Protein AF-A0A7C5K3I3-F1 (afdb_monomer)

Sequence (237 aa):
MSKAAMALRRIWHFIWEEDSVWSWIVNIILAFLIIKYIFYPGIGLILNTNYPIVAVISESMEHRIKPACMAVDSAHNCIQYYSGVYVLCNTTFTKAYPVDSDLFWRSCGQFYEERKISKEEFFRFPFANGFNKGDLIILKGKKPSDIRVGDVVVYSAGNFEPIIHRVVSINISTDGNSTRYYFTTKGDHNPEPIIHDFNIPQEKILGVGVLRIPYLGYIKIWFFSYVVTPVVNLIRR

pLDDT: mean 93.77, std 6.1, range [60.09, 98.81]

Foldseek 3Di:
DDPVVVVVVVVVCLCPPDPDPVNVVVVVVVVVCCCVPPVQVVQCVVQVFNCFKDAAADCLFALWWAFAADDADPSRDRPDGDQQWIAFAQDIDSDTDDGDLVNLCVRQVVVLVVLVQDSVNLCPAPCSNTAGHQKMFGFHADDLVGDDQRWWFWFDLDPDDIDTFGFRDWDWDDDPPDIWIFTATGRSRHNDGDPSRGRHTPVRTRGTTDDIDHNNSVVVVVCCVPPVVVVVVVVVD

Secondary structure (DSSP, 8-state):
--HHHHHHHHHHHHHHT--SHHHHHHHHHHHHHHIIIIIHHHHHHHHT-S--EEE--SSTT--S-EEEEEEE-TT--EEEEEEEEEEETTEEESS-----HHHHHHHHTHHHHTTT--HHHHTTSTTTT---TT-EEEEE---GGG--TT-EEEE--SSSPPEEEEEEEEEEEEETTEEEEEEEEE-TTSSS--GGGSSEEGGGEEEEEEEEETTTHHHHHHHIIIIIHHHHHHHT-

Mean predicted aligned error: 5.24 Å

Nearest PDB structures (foldseek):
  1lpl-assembly1_A  TM=5.308E-01  e=5.846E-01  Caenorhabditis elegans
  8xv7-assembly3_E  TM=4.026E-01  e=3.869E-01  Homo sapiens
  2lcc-assembly1_A  TM=5.320E-01  e=2.017E+00  Homo sapiens
  6b9m-assembly1_B  TM=6.469E-01  e=4.886E+00  Danio rerio
  6bph-assembly1_A-2  TM=5.038E-01  e=6.186E+00  Homo sapiens

Solvent-accessible surface area (backbone atoms only — not comparable to full-atom values): 12911 Å² total; per-residue (Å²): 131,55,73,65,59,52,50,52,52,50,51,49,39,41,61,76,68,43,96,42,76,67,24,53,52,52,47,53,52,48,49,50,50,44,43,64,72,43,48,51,52,51,51,10,62,76,29,55,16,97,47,34,67,47,59,37,84,52,58,42,31,26,67,51,50,37,73,31,68,72,42,62,49,98,84,67,45,71,77,36,64,47,87,67,36,18,30,37,33,75,34,78,38,73,64,72,62,92,56,52,74,68,58,47,40,76,34,43,33,64,65,39,48,79,68,74,42,48,73,74,56,50,64,68,27,69,64,54,75,44,51,47,54,18,20,22,34,36,23,29,40,68,58,73,91,71,64,51,73,40,41,35,34,32,29,59,63,74,96,50,78,66,47,70,27,30,27,73,42,77,49,77,48,74,59,90,94,45,78,44,49,24,35,25,31,28,30,68,26,38,64,59,56,55,88,80,26,53,71,38,48,54,89,38,55,45,21,31,60,77,46,79,43,77,59,60,14,40,60,58,51,50,47,40,65,72,50,48,49,56,52,52,56,60,74,73,107

Structure (mmCIF, N/CA/C/O backbone):
data_AF-A0A7C5K3I3-F1
#
_entry.id   AF-A0A7C5K3I3-F1
#
loop_
_atom_site.group_PDB
_atom_site.id
_atom_site.type_symbol
_atom_site.label_atom_id
_atom_site.label_alt_id
_atom_site.label_comp_id
_atom_site.label_asym_id
_atom_site.label_entity_id
_atom_site.label_seq_id
_atom_site.pdbx_PDB_ins_code
_atom_site.Cartn_x
_atom_site.Cartn_y
_atom_site.Cartn_z
_atom_site.occupancy
_atom_site.B_iso_or_equiv
_atom_site.auth_seq_id
_atom_site.auth_comp_id
_atom_site.auth_asym_id
_atom_site.auth_atom_id
_atom_site.pdbx_PDB_model_num
ATOM 1 N N . MET A 1 1 ? -37.740 41.598 7.781 1.00 62.34 1 MET A N 1
ATOM 2 C CA . MET A 1 1 ? -36.637 40.648 8.074 1.00 62.34 1 MET A CA 1
ATOM 3 C C . MET A 1 1 ? -35.822 41.171 9.246 1.00 62.34 1 MET A C 1
ATOM 5 O O . MET A 1 1 ? -35.558 42.366 9.280 1.00 62.34 1 MET A O 1
ATOM 9 N N . SER A 1 2 ? -35.430 40.314 10.194 1.00 84.75 2 SER A N 1
ATOM 10 C CA . SER A 1 2 ? -34.551 40.713 11.305 1.00 84.75 2 SER A CA 1
ATOM 11 C C . SER A 1 2 ? -33.148 41.078 10.794 1.00 84.75 2 SER A C 1
ATOM 13 O O . SER A 1 2 ? -32.720 40.591 9.745 1.00 84.75 2 SER A O 1
ATOM 15 N N . LYS A 1 3 ? -32.407 41.915 11.537 1.00 85.12 3 LYS A N 1
ATOM 16 C CA . LYS A 1 3 ? -31.004 42.251 11.210 1.00 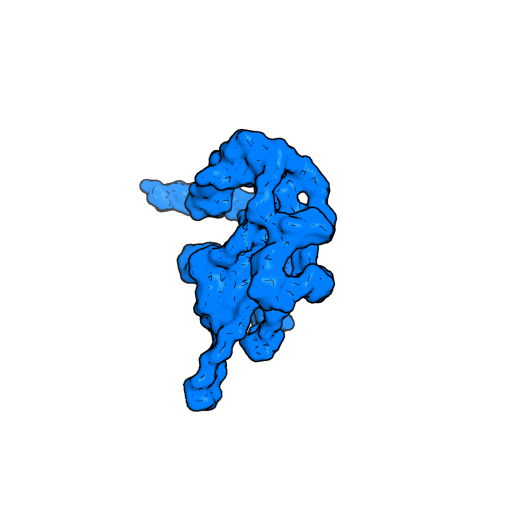85.12 3 LYS A CA 1
ATOM 17 C C . LYS A 1 3 ? -30.142 40.992 11.044 1.00 85.12 3 LYS A C 1
ATOM 19 O O . LYS A 1 3 ? -29.339 40.926 10.121 1.00 85.12 3 LYS A O 1
ATOM 24 N N . ALA A 1 4 ? -30.381 39.978 11.877 1.00 85.31 4 ALA A N 1
ATOM 25 C CA . ALA A 1 4 ? -29.714 38.682 11.792 1.00 85.31 4 ALA A CA 1
ATOM 26 C C . ALA A 1 4 ? -30.004 37.961 10.465 1.00 85.31 4 ALA A C 1
ATOM 28 O O . ALA A 1 4 ? -29.071 37.546 9.787 1.00 85.31 4 ALA A O 1
ATOM 29 N N . ALA A 1 5 ? -31.268 37.884 10.036 1.00 85.62 5 ALA A N 1
ATOM 30 C CA . ALA A 1 5 ? -31.629 37.257 8.761 1.00 85.62 5 ALA A CA 1
ATOM 31 C C . ALA A 1 5 ? -31.008 37.987 7.555 1.00 85.62 5 ALA A C 1
ATOM 33 O O . ALA A 1 5 ? -30.618 37.365 6.571 1.00 85.62 5 ALA A O 1
ATOM 34 N N . MET A 1 6 ? -30.890 39.314 7.636 1.00 86.25 6 MET A N 1
ATOM 35 C CA . MET A 1 6 ? -30.261 40.124 6.594 1.00 86.25 6 MET A CA 1
ATOM 36 C C . MET A 1 6 ? -28.738 39.918 6.545 1.00 86.25 6 MET A C 1
ATOM 38 O O . MET A 1 6 ? -28.173 39.830 5.458 1.00 86.25 6 MET A O 1
ATOM 42 N N . ALA A 1 7 ? -28.087 39.787 7.706 1.00 89.12 7 ALA A N 1
ATOM 43 C CA . ALA A 1 7 ? -26.665 39.461 7.808 1.00 89.12 7 ALA A CA 1
ATOM 44 C C . ALA A 1 7 ? -26.361 38.046 7.289 1.00 89.12 7 ALA A C 1
ATOM 46 O O . ALA A 1 7 ? -25.449 37.882 6.485 1.00 89.12 7 ALA A O 1
ATOM 47 N N . LEU A 1 8 ? -27.172 37.049 7.661 1.00 89.69 8 LEU A N 1
ATOM 48 C CA . LEU A 1 8 ? -27.070 35.678 7.146 1.00 89.69 8 LEU A CA 1
ATOM 49 C C . LEU A 1 8 ? -27.204 35.627 5.624 1.00 89.69 8 LEU A C 1
ATOM 51 O O . LEU A 1 8 ? -26.403 34.972 4.970 1.00 89.69 8 LEU A 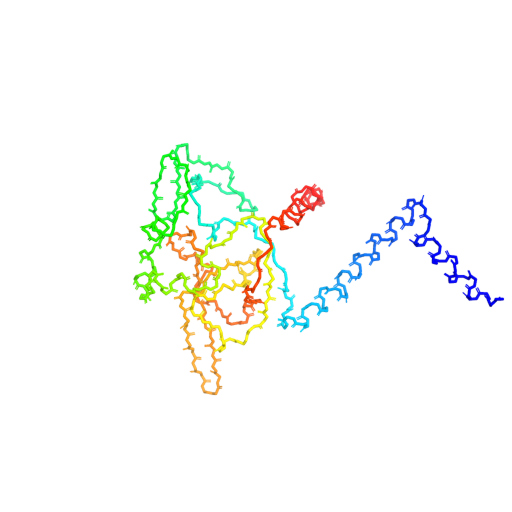O 1
ATOM 55 N N . ARG A 1 9 ? -28.165 36.360 5.051 1.00 90.38 9 ARG A N 1
ATOM 56 C CA . ARG A 1 9 ? -28.332 36.433 3.595 1.00 90.38 9 ARG A CA 1
ATOM 57 C C . ARG A 1 9 ? -27.119 37.059 2.900 1.00 90.38 9 ARG A C 1
ATOM 59 O O . ARG A 1 9 ? -26.728 36.584 1.843 1.00 90.38 9 ARG A O 1
ATOM 66 N N . ARG A 1 10 ? -26.513 38.097 3.488 1.00 88.38 10 ARG A N 1
ATOM 67 C CA . ARG A 1 10 ? -25.284 38.709 2.950 1.00 88.38 10 ARG A CA 1
ATOM 68 C C . ARG A 1 10 ? -24.094 37.755 3.012 1.00 88.38 10 ARG A C 1
ATOM 70 O O . ARG A 1 10 ? -23.368 37.661 2.037 1.00 88.38 10 ARG A O 1
ATOM 77 N N . ILE A 1 11 ? -23.922 37.035 4.121 1.00 90.31 11 ILE A N 1
ATOM 78 C CA . ILE A 1 11 ? -22.868 36.018 4.260 1.00 90.31 11 ILE A CA 1
ATOM 79 C C . ILE A 1 11 ? -23.087 34.885 3.256 1.00 90.31 11 ILE A C 1
ATOM 81 O O . ILE A 1 11 ? -22.145 34.473 2.595 1.00 90.31 11 ILE A O 1
ATOM 85 N N . TRP A 1 12 ? -24.325 34.409 3.108 1.00 89.81 12 TRP A N 1
ATOM 86 C CA . TRP A 1 12 ? -24.673 33.380 2.130 1.00 89.81 12 TRP A CA 1
ATOM 87 C C . TRP A 1 12 ? -24.317 33.809 0.708 1.00 89.81 12 TRP A C 1
ATOM 89 O O . TRP A 1 12 ? -23.624 33.080 0.008 1.00 89.81 12 TRP A O 1
ATOM 99 N N . HIS A 1 13 ? -24.732 35.014 0.316 1.00 91.81 13 HIS A N 1
ATOM 100 C CA . HIS A 1 13 ? -24.408 35.566 -0.993 1.00 91.81 13 HIS A CA 1
ATOM 101 C C . HIS A 1 13 ? -22.891 35.733 -1.172 1.00 91.81 13 HIS A C 1
ATOM 103 O O . HIS A 1 13 ? -22.363 35.379 -2.216 1.00 91.81 13 HIS A O 1
ATOM 109 N N . PHE A 1 14 ? -22.171 36.217 -0.155 1.00 92.69 14 PHE A N 1
ATOM 110 C CA . PHE A 1 14 ? -20.711 36.338 -0.209 1.00 92.69 14 PHE A CA 1
ATOM 111 C C . PHE A 1 14 ? -20.035 34.975 -0.426 1.00 92.69 14 PHE A C 1
ATOM 113 O O . PHE A 1 14 ? -19.175 34.856 -1.287 1.00 92.69 14 PHE A O 1
ATOM 120 N N . ILE A 1 15 ? -20.430 33.939 0.321 1.00 89.75 15 ILE A N 1
ATOM 121 C CA . ILE A 1 15 ? -19.814 32.605 0.239 1.00 89.75 15 ILE A CA 1
ATOM 122 C C . ILE A 1 15 ? -20.164 31.909 -1.085 1.00 89.75 15 ILE A C 1
ATOM 124 O O . ILE A 1 15 ? -19.290 31.307 -1.696 1.00 89.75 15 ILE A O 1
ATOM 128 N N . TRP A 1 16 ? -21.419 31.970 -1.535 1.00 87.94 16 TRP A N 1
ATOM 129 C CA . TRP A 1 16 ? -21.898 31.098 -2.617 1.00 87.94 16 TRP A CA 1
ATOM 130 C C . TRP A 1 16 ? -22.168 31.792 -3.952 1.00 87.94 16 TRP A C 1
ATOM 132 O O . TRP A 1 16 ? -22.172 31.116 -4.977 1.00 87.94 16 TRP A O 1
ATOM 142 N N . GLU A 1 17 ? -22.433 33.098 -3.957 1.00 86.88 17 GLU A N 1
ATOM 143 C CA . GLU A 1 17 ? -22.900 33.826 -5.149 1.00 86.88 17 GLU A CA 1
ATOM 144 C C . GLU A 1 17 ? -21.881 34.862 -5.649 1.00 86.88 17 GLU A C 1
ATOM 146 O O . GLU A 1 17 ? -21.931 35.269 -6.808 1.00 86.88 17 GLU A O 1
ATOM 151 N N . GLU A 1 18 ? -20.955 35.306 -4.799 1.00 90.50 18 GLU A N 1
ATOM 152 C CA . GLU A 1 18 ? -20.001 36.359 -5.136 1.00 90.50 18 GLU A CA 1
ATOM 153 C C . GLU A 1 18 ? -18.746 35.810 -5.825 1.00 90.50 18 GLU A C 1
ATOM 155 O O . GLU A 1 18 ? -18.002 35.017 -5.253 1.00 90.50 18 GLU A O 1
ATOM 160 N N . ASP A 1 19 ? -18.460 36.298 -7.033 1.00 89.81 19 ASP A N 1
ATOM 161 C CA . ASP A 1 19 ? -17.245 35.956 -7.779 1.00 89.81 19 ASP A CA 1
ATOM 162 C C . ASP A 1 19 ? -16.104 36.934 -7.449 1.00 89.81 19 ASP A C 1
ATOM 164 O O . ASP A 1 19 ? -15.673 37.751 -8.265 1.00 89.81 19 ASP A O 1
ATOM 168 N N . SER A 1 20 ? -15.660 36.913 -6.189 1.00 94.31 20 SER A N 1
ATOM 169 C CA . SER A 1 20 ? -14.548 37.736 -5.701 1.00 94.31 20 SER A CA 1
ATOM 170 C C . SER A 1 20 ? -13.417 36.878 -5.141 1.00 94.31 20 SER A C 1
ATOM 172 O O . SER A 1 20 ? -13.633 35.796 -4.595 1.00 94.31 20 SER A O 1
ATOM 174 N N . VAL A 1 21 ? -12.176 37.371 -5.234 1.00 92.81 21 VAL A N 1
ATOM 175 C CA . VAL A 1 21 ? -10.981 36.645 -4.752 1.00 92.81 21 VAL A CA 1
ATOM 176 C C . VAL A 1 21 ? -11.108 36.264 -3.269 1.00 92.81 21 VAL A C 1
ATOM 178 O O . VAL A 1 21 ? -10.690 35.181 -2.866 1.00 92.81 21 VAL A O 1
ATOM 181 N N . TRP A 1 22 ? -11.731 37.118 -2.452 1.00 92.06 22 TRP A N 1
ATOM 182 C CA . TRP A 1 22 ? -11.956 36.844 -1.031 1.00 92.06 22 TRP A CA 1
ATOM 183 C C . TRP A 1 22 ? -12.990 35.749 -0.790 1.00 92.06 22 TRP A C 1
ATOM 185 O O . TRP A 1 22 ? -12.782 34.918 0.096 1.00 92.06 22 TRP A O 1
ATOM 195 N N . SER A 1 23 ? -14.061 35.714 -1.586 1.00 93.31 23 SER A N 1
ATOM 196 C CA . SER A 1 23 ? -15.024 34.614 -1.546 1.00 93.31 23 SER A CA 1
ATOM 197 C C . SER A 1 23 ? -14.346 33.284 -1.890 1.00 93.31 23 SER A C 1
ATOM 199 O O . SER A 1 23 ? -14.439 32.321 -1.125 1.00 93.31 23 SER A O 1
ATOM 201 N N . TRP A 1 24 ? -13.536 33.253 -2.954 1.00 93.00 24 TRP A N 1
ATOM 202 C CA . TRP A 1 24 ? -12.748 32.077 -3.336 1.00 93.00 24 TRP A CA 1
ATOM 203 C C . TRP A 1 24 ? -11.816 31.589 -2.216 1.00 93.00 24 TRP A C 1
ATOM 205 O O . TRP A 1 24 ? -11.783 30.392 -1.923 1.00 93.00 24 TRP A O 1
ATOM 215 N N . ILE A 1 25 ? -11.096 32.495 -1.545 1.00 93.56 25 ILE A N 1
ATOM 216 C CA . ILE A 1 25 ? -10.231 32.147 -0.403 1.00 93.56 25 ILE A CA 1
ATOM 217 C C . ILE A 1 25 ? -11.051 31.527 0.735 1.00 93.56 25 ILE A C 1
ATOM 219 O O . ILE A 1 25 ? -10.672 30.481 1.268 1.00 93.56 25 ILE A O 1
ATOM 223 N N . VAL A 1 26 ? -12.180 32.141 1.102 1.00 94.31 26 VAL A N 1
ATOM 224 C CA . VAL A 1 26 ? -13.055 31.630 2.167 1.00 94.31 26 VAL A CA 1
ATOM 225 C C . VAL A 1 26 ? -13.612 30.254 1.808 1.00 94.31 26 VAL A C 1
ATOM 227 O O . VAL A 1 26 ? -13.598 29.364 2.657 1.00 94.31 26 VAL A O 1
ATOM 230 N N . ASN A 1 27 ? -14.015 30.036 0.557 1.00 93.56 27 ASN A N 1
ATOM 231 C CA . ASN A 1 27 ? -14.493 28.741 0.078 1.00 93.56 27 ASN A CA 1
ATOM 232 C C . ASN A 1 27 ? -13.422 27.650 0.148 1.00 93.56 27 ASN A C 1
ATOM 234 O O . ASN A 1 27 ? -13.715 26.541 0.592 1.00 93.56 27 ASN A O 1
ATOM 238 N N . ILE A 1 28 ? -12.172 27.952 -0.215 1.00 92.50 28 ILE A N 1
ATOM 239 C CA . ILE A 1 28 ? -11.057 26.998 -0.099 1.00 92.50 28 ILE A CA 1
ATOM 240 C C . ILE A 1 28 ? -10.803 26.633 1.369 1.00 92.50 28 ILE A C 1
ATOM 242 O O . ILE A 1 28 ? -10.643 25.454 1.695 1.00 92.50 28 ILE A O 1
ATOM 246 N N . ILE A 1 29 ? -10.802 27.621 2.270 1.00 94.00 29 ILE A N 1
ATOM 247 C CA . ILE A 1 29 ? -10.640 27.385 3.712 1.00 94.00 29 ILE A CA 1
ATOM 248 C C . ILE A 1 29 ? -11.797 26.533 4.238 1.00 94.00 29 ILE A C 1
ATOM 250 O O . ILE A 1 29 ? -11.565 25.544 4.933 1.00 94.00 29 ILE A O 1
ATOM 254 N N . LEU A 1 30 ? -13.035 26.873 3.881 1.00 94.44 30 LEU A N 1
ATOM 255 C CA . LEU A 1 30 ? -14.220 26.132 4.296 1.00 94.44 30 LEU A CA 1
ATOM 256 C C . LEU A 1 30 ? -14.175 24.688 3.783 1.00 94.44 30 LEU A C 1
ATOM 258 O O . LEU A 1 30 ? -14.394 23.763 4.561 1.00 94.44 30 LEU A O 1
ATOM 262 N N . ALA A 1 31 ? -13.817 24.478 2.515 1.00 93.62 31 ALA A N 1
ATOM 263 C CA . ALA A 1 31 ? -13.649 23.152 1.932 1.00 93.62 31 ALA A CA 1
ATOM 264 C C . ALA A 1 31 ? -12.574 22.343 2.670 1.00 93.62 31 ALA A C 1
ATOM 266 O O . ALA A 1 31 ? -12.811 21.186 3.013 1.00 93.62 31 ALA A O 1
ATOM 267 N N . PHE A 1 32 ? -11.426 22.946 2.990 1.00 93.81 32 PHE A N 1
ATOM 268 C CA . PHE A 1 32 ? -10.384 22.294 3.785 1.00 93.81 32 PHE A CA 1
ATOM 269 C C . PHE A 1 32 ? -10.890 21.891 5.176 1.00 93.81 32 PHE A C 1
ATOM 271 O O . PHE A 1 32 ? -10.648 20.764 5.610 1.00 93.81 32 PHE A O 1
ATOM 278 N N . LEU A 1 33 ? -11.618 22.775 5.865 1.00 95.69 33 LEU A N 1
ATOM 279 C CA . LEU A 1 33 ? -12.184 22.489 7.185 1.00 95.69 33 LEU A CA 1
ATOM 280 C C . LEU A 1 33 ? -13.234 21.375 7.122 1.00 95.69 33 LEU A C 1
ATOM 282 O O . LEU A 1 33 ? -13.186 20.454 7.936 1.00 95.69 33 LEU A O 1
ATOM 286 N N . ILE A 1 34 ? -14.133 21.409 6.137 1.00 96.06 34 ILE A N 1
ATOM 287 C CA . ILE A 1 34 ? -15.129 20.355 5.909 1.00 96.06 34 ILE A CA 1
ATOM 288 C C . ILE A 1 34 ? -14.423 19.031 5.626 1.00 96.06 34 ILE A C 1
ATOM 290 O O . ILE A 1 34 ? -14.732 18.023 6.255 1.00 96.06 34 ILE A O 1
ATOM 294 N N . ILE A 1 35 ? -13.442 19.014 4.725 1.00 93.38 35 ILE A N 1
ATOM 295 C CA . ILE A 1 35 ? -12.725 17.788 4.381 1.00 93.38 35 ILE A CA 1
ATOM 296 C C . ILE A 1 35 ? -12.019 17.224 5.621 1.00 93.38 35 ILE A C 1
ATOM 298 O O . ILE A 1 35 ? -12.192 16.054 5.962 1.00 93.38 35 ILE A O 1
ATOM 302 N N . LYS A 1 36 ? -11.260 18.062 6.332 1.00 92.75 36 LYS A N 1
ATOM 303 C CA . LYS A 1 36 ? -10.428 17.655 7.470 1.00 92.75 36 LYS A CA 1
ATOM 304 C C . LYS A 1 36 ? -11.233 17.244 8.701 1.00 92.75 36 LYS A C 1
ATOM 306 O O . LYS A 1 36 ? -10.859 16.274 9.353 1.00 92.75 36 LYS A O 1
ATOM 311 N N . TYR A 1 37 ? -12.291 17.978 9.038 1.00 96.12 37 TYR A N 1
ATOM 312 C CA . TYR A 1 37 ? -13.014 17.809 10.303 1.00 96.12 37 TYR A CA 1
ATOM 313 C C . TYR A 1 37 ? -14.382 17.136 10.156 1.00 96.12 37 TYR A C 1
ATOM 315 O O . TYR A 1 37 ? -14.940 16.714 11.164 1.00 96.12 37 TYR A O 1
ATOM 323 N N . ILE A 1 38 ? -14.915 16.995 8.937 1.00 96.38 38 ILE A N 1
ATOM 324 C CA . ILE A 1 38 ? -16.207 16.335 8.689 1.00 96.38 38 ILE A CA 1
ATOM 325 C C . ILE A 1 38 ? -16.024 15.113 7.790 1.00 96.38 38 ILE A C 1
ATOM 327 O O . ILE A 1 38 ? -16.343 14.004 8.208 1.00 96.38 38 ILE A O 1
ATOM 331 N N . PHE A 1 39 ? -15.484 15.281 6.580 1.00 96.00 39 PHE A N 1
ATOM 332 C CA . PHE A 1 39 ? -15.397 14.193 5.602 1.00 96.00 39 PHE A CA 1
ATOM 333 C C . PHE A 1 39 ? -14.497 13.052 6.085 1.00 96.00 39 PHE A C 1
ATOM 335 O O . PHE A 1 39 ? -14.980 11.931 6.214 1.00 96.00 39 PHE A O 1
ATOM 342 N N . TYR A 1 40 ? -13.222 13.323 6.396 1.00 94.62 40 TYR A N 1
ATOM 343 C CA . TYR A 1 40 ? -12.268 12.295 6.838 1.00 94.62 40 TYR A CA 1
ATOM 344 C C . TYR A 1 40 ? -12.704 11.587 8.134 1.00 94.62 40 TYR A C 1
ATOM 346 O O . TYR A 1 40 ? -12.705 10.355 8.147 1.00 94.62 40 TYR A O 1
ATOM 354 N N . PRO A 1 41 ? -13.126 12.299 9.199 1.00 96.31 41 PRO A N 1
ATOM 355 C CA . PRO A 1 41 ? -13.671 11.650 10.390 1.00 96.31 41 PRO A CA 1
ATOM 356 C C . PRO A 1 41 ? -14.950 10.856 10.101 1.00 96.31 41 PRO A C 1
ATOM 358 O O . PRO A 1 41 ? -15.095 9.742 10.593 1.00 96.31 41 PRO A O 1
ATOM 361 N N . GLY A 1 42 ? -15.850 11.382 9.263 1.00 97.44 42 GLY A N 1
ATOM 362 C CA . GLY A 1 42 ? -17.099 10.717 8.893 1.00 97.44 42 GLY A CA 1
ATOM 363 C C . GLY A 1 42 ? -16.869 9.386 8.177 1.00 97.44 42 GLY A C 1
ATOM 364 O O . GLY A 1 42 ? -17.390 8.356 8.605 1.00 97.44 42 GLY A O 1
ATOM 365 N N . I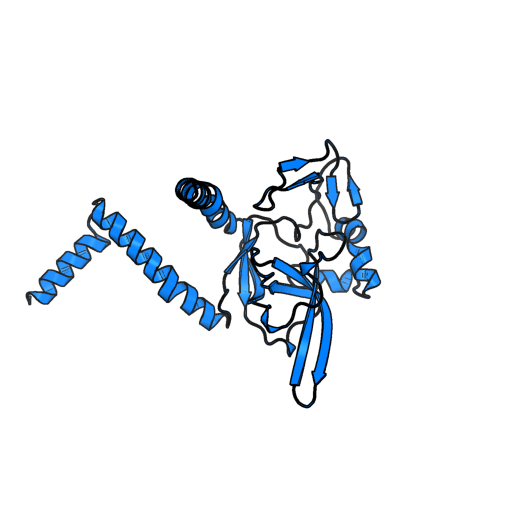LE A 1 43 ? -16.036 9.370 7.132 1.00 97.38 43 ILE A N 1
ATOM 366 C CA . ILE A 1 43 ? -15.684 8.117 6.445 1.00 97.38 43 ILE A CA 1
ATOM 367 C C . ILE A 1 43 ? -14.850 7.198 7.346 1.00 97.38 43 ILE A C 1
ATOM 369 O O . ILE A 1 43 ? -14.998 5.982 7.267 1.00 97.38 43 ILE A O 1
ATOM 373 N N . GLY A 1 44 ? -14.012 7.757 8.225 1.00 97.12 44 GLY A N 1
ATOM 374 C CA . GLY A 1 44 ? -13.213 6.992 9.178 1.00 97.12 44 GLY A CA 1
ATOM 375 C C . GLY A 1 44 ? -14.074 6.224 10.178 1.00 97.12 44 GLY A C 1
ATOM 376 O O . GLY A 1 44 ? -13.825 5.046 10.424 1.00 97.12 44 GLY A O 1
ATOM 377 N N . LEU A 1 45 ? -15.152 6.842 10.671 1.00 97.56 45 LEU A N 1
ATOM 378 C CA . LEU A 1 45 ? -16.157 6.180 11.508 1.00 97.56 45 LEU A CA 1
ATOM 379 C C . LEU A 1 45 ? -16.878 5.057 10.750 1.00 97.56 45 LEU A C 1
ATOM 381 O O . LEU A 1 45 ? -16.987 3.948 11.266 1.00 97.56 45 LEU A O 1
ATOM 385 N N . ILE A 1 46 ? -17.319 5.312 9.512 1.00 97.75 46 ILE A N 1
ATOM 386 C CA . ILE A 1 46 ? -18.006 4.312 8.670 1.00 97.75 46 ILE A CA 1
ATOM 387 C C . ILE A 1 46 ? -17.097 3.108 8.383 1.00 97.75 46 ILE A C 1
ATOM 389 O O . ILE A 1 46 ? -17.536 1.957 8.412 1.00 97.75 46 ILE A O 1
ATOM 393 N N . LEU A 1 47 ? -15.822 3.367 8.103 1.00 97.94 47 LEU A N 1
ATOM 394 C CA . LEU A 1 47 ? -14.833 2.354 7.743 1.00 97.94 47 LEU A CA 1
ATOM 395 C C . LEU A 1 47 ? -14.089 1.786 8.958 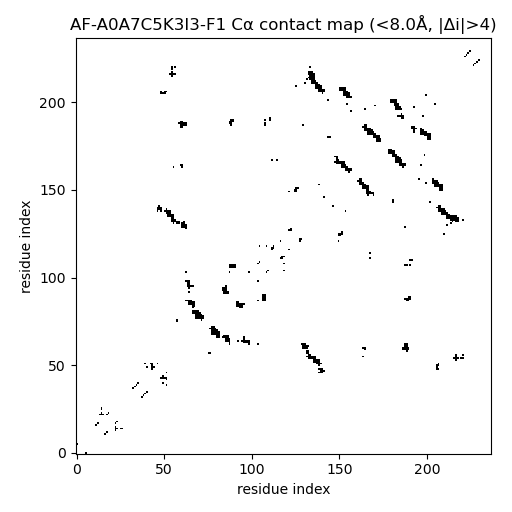1.00 97.94 47 LEU A C 1
ATOM 397 O O . LEU A 1 47 ? -13.253 0.901 8.789 1.00 97.94 47 LEU A O 1
ATOM 401 N N . ASN A 1 48 ? -14.398 2.246 10.173 1.00 97.25 48 ASN A N 1
ATOM 402 C CA . ASN A 1 48 ? -13.753 1.844 11.423 1.00 97.25 48 ASN A CA 1
ATOM 403 C C . ASN A 1 48 ? -12.218 2.029 11.424 1.00 97.25 48 ASN A C 1
ATOM 405 O O . ASN A 1 48 ? -11.486 1.203 11.959 1.00 97.25 48 ASN A O 1
ATOM 409 N N . THR A 1 49 ? -11.697 3.084 10.798 1.00 96.69 49 THR A N 1
ATOM 410 C CA . THR A 1 49 ? -10.257 3.392 10.769 1.00 96.69 49 THR A CA 1
ATOM 411 C C . THR A 1 49 ? -10.013 4.897 10.798 1.00 96.69 49 THR A C 1
ATOM 413 O O . THR A 1 49 ? -10.743 5.671 10.188 1.00 96.69 49 THR A O 1
ATOM 416 N N . ASN A 1 50 ? -8.929 5.322 11.449 1.00 93.88 50 ASN A N 1
ATOM 417 C CA . ASN A 1 50 ? -8.472 6.715 11.413 1.00 93.88 50 ASN A CA 1
ATOM 418 C C . ASN A 1 50 ? -7.669 7.051 10.142 1.00 93.88 50 ASN A C 1
ATOM 420 O O . ASN A 1 50 ? -7.251 8.194 9.965 1.00 93.88 50 ASN A O 1
ATOM 424 N N . TYR A 1 51 ? -7.440 6.071 9.261 1.00 94.38 51 TYR A N 1
ATOM 425 C CA . TYR A 1 51 ? -6.693 6.225 8.013 1.00 94.38 51 TYR A CA 1
ATOM 426 C C . TYR A 1 51 ? -7.487 5.679 6.807 1.00 94.38 51 TYR A C 1
ATOM 428 O O . TYR A 1 51 ? -7.041 4.766 6.124 1.00 94.38 51 TYR A O 1
ATOM 436 N N . PRO A 1 52 ? -8.693 6.201 6.527 1.00 96.62 52 PRO A N 1
ATOM 437 C CA . PRO A 1 52 ? -9.649 5.595 5.590 1.00 96.62 52 PRO A CA 1
ATOM 438 C C . PRO A 1 52 ? -9.220 5.614 4.116 1.00 96.62 52 PRO A C 1
ATOM 440 O O . PRO A 1 52 ? -9.799 4.892 3.305 1.00 96.62 52 PRO A O 1
ATOM 443 N N . ILE A 1 53 ? -8.242 6.444 3.741 1.00 96.12 53 ILE A N 1
ATOM 444 C CA . ILE A 1 53 ? -7.814 6.640 2.353 1.00 96.12 53 ILE A CA 1
ATOM 445 C C . ILE A 1 53 ? -6.289 6.744 2.294 1.00 96.12 53 ILE A C 1
ATOM 447 O O . ILE A 1 53 ? -5.694 7.552 3.007 1.00 96.12 53 ILE A O 1
ATOM 451 N N . VAL A 1 54 ? -5.664 5.997 1.381 1.00 95.38 54 VAL A N 1
ATOM 452 C CA . VAL A 1 54 ? -4.230 6.093 1.079 1.00 95.38 54 VAL A CA 1
ATOM 453 C C . VAL A 1 54 ? -3.998 6.222 -0.427 1.00 95.38 54 VAL A C 1
ATOM 455 O O . VAL A 1 54 ? -4.711 5.620 -1.223 1.00 95.38 54 VAL A O 1
ATOM 458 N N . ALA A 1 55 ? -2.994 7.003 -0.830 1.00 95.56 55 ALA A N 1
ATOM 459 C CA . ALA A 1 55 ? -2.511 7.013 -2.210 1.00 95.56 55 ALA A CA 1
ATOM 460 C C . ALA A 1 55 ? -1.254 6.151 -2.306 1.00 95.56 55 ALA A C 1
ATOM 462 O O . ALA A 1 55 ? -0.362 6.273 -1.467 1.00 95.56 55 ALA A O 1
ATOM 463 N N . VAL A 1 56 ? -1.176 5.311 -3.330 1.00 95.62 56 VAL A N 1
ATOM 464 C CA . VAL A 1 56 ? -0.032 4.436 -3.581 1.00 95.62 56 VAL A CA 1
ATOM 465 C C . VAL A 1 56 ? 1.085 5.263 -4.209 1.00 95.62 56 VAL A C 1
ATOM 467 O O . VAL A 1 56 ? 0.925 5.802 -5.301 1.00 95.62 56 VAL A O 1
ATOM 470 N N . ILE A 1 57 ? 2.219 5.375 -3.523 1.00 91.44 57 ILE A N 1
ATOM 471 C CA . ILE A 1 57 ? 3.343 6.228 -3.948 1.00 91.44 57 ILE A CA 1
ATOM 472 C C . ILE A 1 57 ? 4.518 5.447 -4.550 1.00 91.44 57 ILE A C 1
ATOM 474 O O . ILE A 1 57 ? 5.423 6.055 -5.123 1.00 91.44 57 ILE A O 1
ATOM 478 N N . SER A 1 58 ? 4.487 4.117 -4.450 1.00 91.19 58 SER A N 1
ATOM 479 C CA . SER A 1 58 ? 5.562 3.210 -4.856 1.00 91.19 58 SER A CA 1
ATOM 480 C C . SER A 1 58 ? 5.027 2.049 -5.699 1.00 91.19 58 SER A C 1
ATOM 482 O O . SER A 1 58 ? 3.825 1.797 -5.750 1.00 91.19 58 SER A O 1
ATOM 484 N N . GLU A 1 59 ? 5.940 1.353 -6.364 1.00 93.31 59 GLU A N 1
ATOM 485 C CA . GLU A 1 59 ? 5.686 0.298 -7.347 1.00 93.31 59 GLU A CA 1
ATOM 486 C C . GLU A 1 59 ? 5.743 -1.107 -6.718 1.00 93.31 59 GLU A C 1
ATOM 488 O O . GLU A 1 59 ? 5.563 -2.102 -7.411 1.00 93.31 59 GLU A O 1
ATOM 493 N N . SER A 1 60 ? 5.947 -1.211 -5.397 1.00 94.50 60 SER A N 1
ATOM 494 C CA . SER A 1 60 ? 6.156 -2.485 -4.686 1.00 94.50 60 SER A CA 1
ATOM 495 C C . SER A 1 60 ? 4.983 -3.470 -4.759 1.00 94.50 60 SER A C 1
ATOM 497 O O . SER A 1 60 ? 5.154 -4.643 -4.443 1.00 94.50 60 SER A O 1
ATOM 499 N N . MET A 1 61 ? 3.799 -3.024 -5.183 1.00 97.56 61 MET A N 1
ATOM 500 C CA . MET A 1 61 ? 2.594 -3.847 -5.355 1.00 97.56 61 MET A CA 1
ATOM 501 C C . MET A 1 61 ? 2.195 -4.021 -6.830 1.00 97.56 61 MET A C 1
ATOM 503 O O . MET A 1 61 ? 1.125 -4.561 -7.120 1.00 97.56 61 MET A O 1
ATOM 507 N N . GLU A 1 62 ? 3.027 -3.563 -7.773 1.00 96.69 62 GLU A N 1
ATOM 508 C CA . GLU A 1 62 ? 2.733 -3.623 -9.205 1.00 96.69 62 GLU A CA 1
ATOM 509 C C . GLU A 1 62 ? 2.995 -4.999 -9.809 1.00 96.69 62 GLU A C 1
ATOM 511 O O . GLU A 1 62 ? 4.043 -5.606 -9.625 1.00 96.69 62 GLU A O 1
ATOM 516 N N . HIS A 1 63 ? 2.065 -5.473 -10.632 1.00 96.69 63 HIS A N 1
ATOM 517 C CA . HIS A 1 63 ? 2.204 -6.731 -11.371 1.00 96.69 63 HIS A CA 1
ATOM 518 C C . HIS A 1 63 ? 2.599 -6.444 -12.824 1.00 96.69 63 HIS A C 1
ATOM 520 O O . HIS A 1 63 ? 1.900 -6.807 -13.767 1.00 96.69 63 HIS A O 1
ATOM 526 N N . ARG A 1 64 ? 3.681 -5.685 -13.021 1.00 96.06 64 ARG A N 1
ATOM 527 C CA . ARG A 1 64 ? 4.172 -5.266 -14.344 1.00 96.06 64 ARG A CA 1
ATOM 528 C C . ARG A 1 64 ? 5.684 -5.293 -14.377 1.00 96.06 64 ARG A C 1
ATOM 530 O O . ARG A 1 64 ? 6.305 -4.973 -13.378 1.00 96.06 64 ARG A O 1
ATOM 537 N N . ILE A 1 65 ? 6.268 -5.587 -15.532 1.00 96.88 65 ILE A N 1
ATOM 538 C CA . ILE A 1 65 ? 7.714 -5.473 -15.732 1.00 96.88 65 ILE A CA 1
ATOM 539 C C . ILE A 1 65 ? 8.122 -3.991 -15.665 1.00 96.88 65 ILE A C 1
ATOM 541 O O . ILE A 1 65 ? 7.570 -3.161 -16.395 1.00 96.88 65 ILE A O 1
ATOM 545 N N . LYS A 1 66 ? 9.095 -3.663 -14.812 1.00 94.38 66 LYS A N 1
ATOM 546 C CA . LYS A 1 66 ? 9.572 -2.294 -14.556 1.00 94.38 66 LYS A CA 1
ATOM 547 C C . LYS A 1 66 ? 11.054 -2.140 -14.869 1.00 94.38 66 LYS A C 1
ATOM 549 O O . LYS A 1 66 ? 11.786 -3.112 -14.731 1.00 94.38 66 LYS A O 1
ATOM 554 N N . PRO A 1 67 ? 11.530 -0.952 -15.272 1.00 94.38 67 PRO A N 1
ATOM 555 C CA . PRO A 1 67 ? 12.963 -0.691 -15.346 1.00 94.38 67 PRO A CA 1
ATOM 556 C C . PRO A 1 67 ? 13.628 -0.939 -13.985 1.00 94.38 67 PRO A C 1
ATOM 558 O O . PRO A 1 67 ? 13.106 -0.520 -12.952 1.00 94.38 67 PRO A O 1
ATOM 561 N N . ALA A 1 68 ? 14.772 -1.617 -13.972 1.00 93.00 68 ALA A N 1
ATOM 562 C CA . ALA A 1 68 ? 15.476 -1.928 -12.735 1.00 93.00 68 ALA A CA 1
ATOM 563 C C . ALA A 1 68 ? 16.065 -0.654 -12.122 1.00 93.00 68 ALA A C 1
ATOM 565 O O . ALA A 1 68 ? 16.847 0.052 -12.766 1.00 93.00 68 ALA A O 1
ATOM 566 N N . CYS A 1 69 ? 15.693 -0.366 -10.876 1.00 90.81 69 CYS A N 1
ATOM 567 C CA . CYS A 1 69 ? 16.166 0.813 -10.169 1.00 90.81 69 CYS A CA 1
ATOM 568 C C . CYS A 1 69 ? 17.549 0.587 -9.546 1.00 90.81 69 CYS A C 1
ATOM 570 O O . CYS A 1 69 ? 17.780 -0.426 -8.892 1.00 90.81 69 CYS A O 1
ATOM 572 N N . MET A 1 70 ? 18.455 1.546 -9.733 1.00 91.19 70 MET A N 1
ATOM 573 C CA . MET A 1 70 ? 19.808 1.555 -9.169 1.00 91.19 70 MET A CA 1
ATOM 574 C C . MET A 1 70 ? 19.910 2.459 -7.937 1.00 91.19 70 MET A C 1
ATOM 576 O O . MET A 1 70 ? 20.597 2.116 -6.979 1.00 91.19 70 MET A O 1
ATOM 580 N N . ALA A 1 71 ? 19.231 3.608 -7.955 1.00 88.38 71 ALA A N 1
ATOM 581 C CA . ALA A 1 71 ? 19.255 4.567 -6.856 1.00 88.38 71 ALA A CA 1
ATOM 582 C C . ALA A 1 71 ? 17.899 5.257 -6.697 1.00 88.38 71 ALA A C 1
ATOM 584 O O . ALA A 1 71 ? 17.228 5.567 -7.687 1.00 88.38 71 ALA A O 1
ATOM 585 N N . VAL A 1 72 ? 17.532 5.534 -5.446 1.00 83.56 72 VAL A N 1
ATOM 586 C CA . VAL A 1 72 ? 16.313 6.261 -5.074 1.00 83.56 72 VAL A CA 1
ATOM 587 C C . VAL A 1 72 ? 16.650 7.573 -4.366 1.00 83.56 72 VAL A C 1
ATOM 589 O O . VAL A 1 72 ? 17.683 7.675 -3.704 1.00 83.56 72 VAL A O 1
ATOM 592 N N . ASP A 1 73 ? 15.789 8.578 -4.510 1.00 79.88 73 ASP A N 1
ATOM 593 C CA . ASP A 1 73 ? 15.867 9.821 -3.735 1.00 79.88 73 ASP A CA 1
ATOM 594 C C . ASP A 1 73 ? 15.243 9.683 -2.332 1.00 79.88 73 ASP A C 1
ATOM 596 O O . ASP A 1 73 ? 14.702 8.643 -1.951 1.00 79.88 73 ASP A O 1
ATOM 600 N N . SER A 1 74 ? 15.274 10.770 -1.554 1.00 71.25 74 SER A N 1
ATOM 601 C CA . SER A 1 74 ? 14.665 10.843 -0.218 1.00 71.25 74 SER A CA 1
ATOM 602 C C . SER A 1 74 ? 13.143 10.634 -0.212 1.00 71.25 74 SER A C 1
ATOM 604 O O . SER A 1 74 ? 12.565 10.346 0.834 1.00 71.25 74 SER A O 1
ATOM 606 N N . ALA A 1 75 ? 12.483 10.795 -1.359 1.00 67.81 75 ALA A N 1
ATOM 607 C CA . ALA A 1 75 ? 11.059 10.547 -1.551 1.00 67.81 75 ALA A CA 1
ATOM 608 C C . ALA A 1 75 ? 10.788 9.139 -2.123 1.00 67.81 75 ALA A C 1
ATOM 610 O O . ALA A 1 75 ? 9.656 8.847 -2.508 1.00 67.81 75 ALA A O 1
ATOM 611 N N . HIS A 1 76 ? 11.802 8.262 -2.141 1.00 69.38 76 HIS A N 1
ATOM 612 C CA . HIS A 1 76 ? 11.757 6.899 -2.672 1.00 69.38 76 HIS A CA 1
ATOM 613 C C . HIS A 1 76 ? 11.370 6.820 -4.158 1.00 69.38 76 HIS A C 1
ATOM 615 O O . HIS A 1 76 ? 10.880 5.793 -4.627 1.00 69.38 76 HIS A O 1
ATOM 621 N N . ASN A 1 77 ? 11.595 7.887 -4.926 1.00 79.69 77 ASN A N 1
ATOM 622 C CA . ASN A 1 77 ? 11.491 7.825 -6.377 1.00 79.69 77 ASN A CA 1
ATOM 623 C C . ASN A 1 77 ? 12.794 7.289 -6.948 1.00 79.69 77 ASN A C 1
ATOM 625 O O . ASN A 1 77 ? 13.876 7.710 -6.540 1.00 79.69 77 ASN A O 1
ATOM 629 N N . CYS A 1 78 ? 12.694 6.402 -7.933 1.00 84.81 78 CYS A N 1
ATOM 630 C CA . CYS A 1 78 ? 13.870 5.965 -8.658 1.00 84.81 78 CYS A CA 1
ATOM 631 C C . CYS A 1 78 ? 14.443 7.116 -9.494 1.00 84.81 78 CYS A C 1
ATOM 633 O O . CYS A 1 78 ? 13.768 7.651 -10.377 1.00 84.81 78 CYS A O 1
ATOM 635 N N . ILE A 1 79 ? 15.690 7.486 -9.210 1.00 91.19 79 ILE A N 1
ATOM 636 C CA . ILE A 1 79 ? 16.414 8.569 -9.891 1.00 91.19 79 ILE A CA 1
ATOM 637 C C . ILE A 1 79 ? 17.435 8.046 -10.899 1.00 91.19 79 ILE A C 1
ATOM 639 O O . ILE A 1 79 ? 17.860 8.787 -11.782 1.00 91.19 79 ILE A O 1
ATOM 643 N N . GLN A 1 80 ? 17.815 6.772 -10.794 1.00 93.44 80 GLN A N 1
ATOM 644 C CA . GLN A 1 80 ? 18.765 6.140 -11.700 1.00 93.44 80 GLN A CA 1
ATOM 645 C C . GLN A 1 80 ? 18.350 4.702 -11.985 1.00 93.44 80 GLN A C 1
ATOM 647 O O . GLN A 1 80 ? 18.056 3.950 -11.059 1.00 93.44 80 GLN A O 1
ATOM 652 N N . TYR A 1 81 ? 18.381 4.313 -13.259 1.00 93.62 81 TYR A N 1
ATOM 653 C CA . TYR A 1 81 ? 17.994 2.982 -13.724 1.00 93.62 81 TYR A CA 1
ATOM 654 C C . TYR A 1 81 ? 19.169 2.255 -14.378 1.00 93.62 81 TYR A C 1
ATOM 656 O O . TYR A 1 81 ? 20.050 2.881 -14.973 1.00 93.62 81 TYR A O 1
ATOM 664 N N . TYR A 1 82 ? 19.153 0.925 -14.324 1.00 92.94 82 TYR A N 1
ATOM 665 C CA . TYR A 1 82 ? 20.032 0.098 -15.147 1.00 92.94 82 TYR A CA 1
ATOM 666 C C . TYR A 1 82 ? 19.559 0.131 -16.605 1.00 92.94 82 TYR A C 1
ATOM 668 O O . TYR A 1 82 ? 18.417 -0.211 -16.916 1.00 92.94 82 TYR A O 1
ATOM 676 N N . SER A 1 83 ? 20.445 0.538 -17.514 1.00 93.75 83 SER A N 1
ATOM 677 C CA . SER A 1 83 ? 20.116 0.634 -18.939 1.00 93.75 83 SER A CA 1
ATOM 678 C C . SER A 1 83 ? 19.770 -0.738 -19.520 1.00 93.75 83 SER A C 1
ATOM 680 O O . SER A 1 83 ? 20.555 -1.677 -19.411 1.00 93.75 83 SER A O 1
ATOM 682 N N . GLY A 1 84 ? 18.590 -0.856 -20.133 1.00 94.44 84 GLY A N 1
ATOM 683 C CA . GLY A 1 84 ? 18.133 -2.086 -20.788 1.00 94.44 84 GLY A CA 1
ATOM 684 C C . GLY A 1 84 ? 17.779 -3.242 -19.847 1.00 94.44 84 GLY A C 1
ATOM 685 O O . GLY A 1 84 ? 17.469 -4.326 -20.335 1.00 94.44 84 GLY A O 1
ATOM 686 N N . VAL A 1 85 ? 17.799 -3.032 -18.527 1.00 96.44 85 VAL A N 1
ATOM 687 C CA . VAL A 1 85 ? 17.433 -4.057 -17.544 1.00 96.44 85 VAL A CA 1
ATOM 688 C C . VAL A 1 85 ? 16.068 -3.731 -16.971 1.00 96.44 85 VAL A C 1
ATOM 690 O O . VAL A 1 85 ? 15.837 -2.656 -16.417 1.00 96.44 85 VAL A O 1
ATOM 693 N N . TYR A 1 86 ? 15.168 -4.692 -17.083 1.00 96.94 86 TYR A N 1
ATOM 694 C CA . TYR A 1 86 ? 13.845 -4.646 -16.495 1.00 96.94 86 TYR A CA 1
ATOM 695 C C . TYR A 1 86 ? 13.681 -5.802 -15.516 1.00 96.94 86 TYR A C 1
ATOM 697 O O . TYR A 1 86 ? 14.345 -6.825 -15.652 1.00 96.94 86 TYR A O 1
ATOM 705 N N . VAL A 1 87 ? 12.799 -5.652 -14.540 1.00 96.12 87 VAL A N 1
ATOM 706 C CA . VAL A 1 87 ? 12.567 -6.619 -13.471 1.00 96.12 87 VAL A CA 1
ATOM 707 C C . VAL A 1 87 ? 11.080 -6.849 -13.244 1.00 96.12 87 VAL A C 1
ATOM 709 O O . VAL A 1 87 ? 10.248 -5.962 -13.448 1.00 96.12 87 VAL A O 1
ATOM 712 N N . LEU A 1 88 ? 10.769 -8.067 -12.821 1.00 96.81 88 LEU A N 1
ATOM 713 C CA . LEU A 1 88 ? 9.525 -8.443 -12.163 1.00 96.81 88 LEU A CA 1
ATOM 714 C C . LEU A 1 88 ? 9.914 -9.412 -11.048 1.00 96.81 88 LEU A C 1
ATOM 716 O O . LEU A 1 88 ? 10.334 -10.538 -11.333 1.00 96.81 88 LEU A O 1
ATOM 720 N N . CYS A 1 89 ? 9.826 -8.959 -9.797 1.00 95.56 89 CYS A N 1
ATOM 721 C CA . CYS A 1 89 ? 10.317 -9.708 -8.641 1.00 95.56 89 CYS A CA 1
ATOM 722 C C . CYS A 1 89 ? 11.771 -10.157 -8.846 1.00 95.56 89 CYS A C 1
ATOM 724 O O . CYS A 1 89 ? 12.645 -9.319 -9.062 1.00 95.56 89 CYS A O 1
ATOM 726 N N . ASN A 1 90 ? 12.041 -11.464 -8.803 1.00 91.00 90 ASN A N 1
ATOM 727 C CA . ASN A 1 90 ? 13.394 -12.009 -8.906 1.00 91.00 90 ASN A CA 1
ATOM 728 C C . ASN A 1 90 ? 13.835 -12.305 -10.356 1.00 91.00 90 ASN A C 1
ATOM 730 O O . ASN A 1 90 ? 14.891 -12.889 -10.579 1.00 91.00 90 ASN A O 1
ATOM 734 N N . THR A 1 91 ? 13.019 -11.951 -11.358 1.00 95.75 91 THR A N 1
ATOM 735 C CA . THR A 1 91 ? 13.312 -12.205 -12.779 1.00 95.75 91 THR A CA 1
ATOM 736 C C . THR A 1 91 ? 13.716 -10.924 -13.498 1.00 95.75 91 THR A C 1
ATOM 738 O O . THR A 1 91 ? 13.080 -9.884 -13.318 1.00 95.75 91 THR A O 1
ATOM 741 N N . THR A 1 92 ? 14.729 -11.009 -14.364 1.00 96.50 92 THR A N 1
ATOM 742 C CA . THR A 1 92 ? 15.172 -9.909 -15.229 1.00 96.50 92 THR A CA 1
ATOM 743 C C . THR A 1 92 ? 14.701 -10.088 -16.676 1.00 96.50 92 THR A C 1
ATOM 745 O O . THR A 1 92 ? 14.529 -11.200 -17.175 1.00 96.50 92 THR A O 1
ATOM 748 N N . PHE A 1 93 ? 14.492 -8.971 -17.371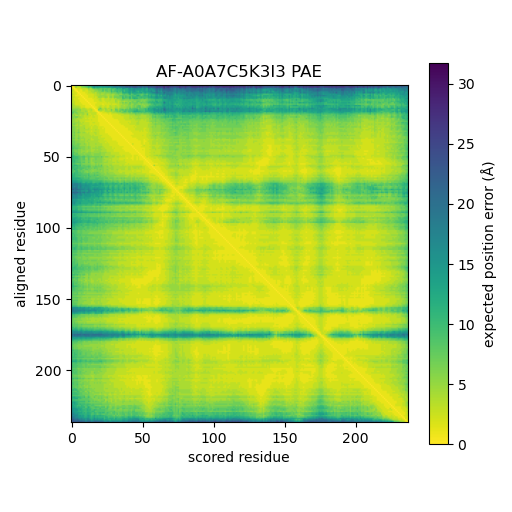 1.00 97.06 93 PHE A N 1
ATOM 749 C CA . PHE A 1 93 ? 14.034 -8.897 -18.758 1.00 97.06 93 PHE A CA 1
ATOM 750 C C . PHE A 1 93 ? 14.794 -7.802 -19.511 1.00 97.06 93 PHE A C 1
ATOM 752 O O . PHE A 1 93 ? 15.321 -6.868 -18.911 1.00 97.06 93 PHE A O 1
ATOM 759 N N . THR A 1 94 ? 14.801 -7.881 -20.841 1.00 96.12 94 THR A N 1
ATOM 760 C CA . THR A 1 94 ? 15.419 -6.868 -21.720 1.00 96.12 94 THR A CA 1
ATOM 761 C C . THR A 1 94 ? 14.444 -5.780 -22.178 1.00 96.12 94 THR A C 1
ATOM 763 O O . THR A 1 94 ? 14.857 -4.740 -22.686 1.00 96.12 94 THR A O 1
ATOM 766 N N . LYS A 1 95 ? 13.137 -6.010 -22.011 1.00 95.12 95 LYS A N 1
ATOM 767 C CA . LYS A 1 95 ? 12.065 -5.055 -22.317 1.00 95.12 95 LYS A CA 1
ATOM 768 C C . LYS A 1 95 ? 10.822 -5.344 -21.482 1.00 95.12 95 LYS A C 1
ATOM 770 O O . LYS A 1 95 ? 10.596 -6.488 -21.088 1.00 95.12 95 LYS A O 1
ATOM 775 N N . ALA A 1 96 ? 9.991 -4.326 -21.285 1.00 94.94 96 ALA A N 1
ATOM 776 C CA . ALA A 1 96 ? 8.665 -4.489 -20.705 1.00 94.94 96 ALA A CA 1
ATOM 777 C C . ALA A 1 96 ? 7.658 -5.009 -21.742 1.00 94.94 96 ALA A C 1
ATOM 779 O O . ALA A 1 96 ? 7.674 -4.612 -22.908 1.00 94.94 96 ALA A O 1
ATOM 780 N N . TYR A 1 97 ? 6.769 -5.892 -21.299 1.00 95.31 97 TYR A N 1
ATOM 781 C CA . TYR A 1 97 ? 5.626 -6.394 -22.057 1.00 95.31 97 TYR A CA 1
ATOM 782 C C . TYR A 1 97 ? 4.484 -6.743 -21.087 1.00 95.31 97 TYR A C 1
ATOM 784 O O . TYR A 1 97 ? 4.712 -6.750 -19.871 1.00 95.31 97 TYR A O 1
ATOM 792 N N . PRO A 1 98 ? 3.247 -6.955 -21.581 1.00 96.25 98 PRO A N 1
ATOM 793 C CA . PRO A 1 98 ? 2.119 -7.306 -20.725 1.00 96.25 98 PRO A CA 1
ATOM 794 C C . PRO A 1 98 ? 2.414 -8.544 -19.875 1.00 96.25 98 PRO A C 1
ATOM 796 O O . PRO A 1 98 ? 2.979 -9.518 -20.370 1.00 96.25 98 PRO A O 1
ATOM 799 N N . VAL A 1 99 ? 2.031 -8.485 -18.600 1.00 96.44 99 VAL A N 1
ATOM 800 C CA . VAL A 1 99 ? 2.215 -9.569 -17.632 1.00 96.44 99 VAL A CA 1
ATOM 801 C C . VAL A 1 99 ? 0.866 -10.229 -17.390 1.00 96.44 99 VAL A C 1
ATOM 803 O O . VAL A 1 99 ? -0.066 -9.572 -16.929 1.00 96.44 99 VAL A O 1
ATOM 806 N N . ASP A 1 100 ? 0.764 -11.511 -17.724 1.00 96.44 100 ASP A N 1
ATOM 807 C CA . ASP A 1 100 ? -0.365 -12.357 -17.344 1.00 96.44 100 ASP A CA 1
ATOM 808 C C . ASP A 1 100 ? -0.094 -13.070 -16.006 1.00 96.44 100 ASP A C 1
ATOM 810 O O . ASP A 1 100 ? 0.985 -12.961 -15.412 1.00 96.44 100 ASP A O 1
ATOM 814 N N . SER A 1 101 ? -1.096 -13.789 -15.501 1.00 96.56 101 SER A N 1
ATOM 815 C CA . SER A 1 101 ? -1.008 -14.518 -14.232 1.00 96.56 101 SER A CA 1
ATOM 816 C C . SER A 1 101 ? 0.055 -15.620 -14.245 1.00 96.56 101 SER A C 1
ATOM 818 O O . SER A 1 101 ? 0.638 -15.920 -13.202 1.00 96.56 101 SER A O 1
ATOM 820 N N . ASP A 1 102 ? 0.329 -16.220 -15.404 1.00 97.19 102 ASP A N 1
ATOM 821 C CA . ASP A 1 102 ? 1.323 -17.280 -15.561 1.00 97.19 102 ASP A CA 1
ATOM 822 C C . ASP A 1 102 ? 2.739 -16.717 -15.473 1.00 97.19 102 ASP A C 1
ATOM 824 O O . ASP A 1 102 ? 3.569 -17.238 -14.724 1.00 97.19 102 ASP A O 1
ATOM 828 N N . LEU A 1 103 ? 3.004 -15.619 -16.181 1.00 97.12 103 LEU A N 1
ATOM 829 C CA . LEU A 1 103 ? 4.270 -14.907 -16.132 1.00 97.12 103 LEU A CA 1
ATOM 830 C C . LEU A 1 103 ? 4.523 -14.325 -14.746 1.00 97.12 103 LEU A C 1
ATOM 832 O O . LEU A 1 103 ? 5.625 -14.491 -14.225 1.00 97.12 103 LEU A O 1
ATOM 836 N N . PHE A 1 104 ? 3.517 -13.683 -14.143 1.00 97.69 104 PHE A N 1
ATOM 837 C CA . PHE A 1 104 ? 3.631 -13.166 -12.782 1.00 97.69 104 PHE A CA 1
ATOM 838 C C . PHE A 1 104 ? 3.999 -14.286 -11.811 1.00 97.69 104 PHE A C 1
ATOM 840 O O . PHE A 1 104 ? 4.977 -14.166 -11.077 1.00 97.69 104 PHE A O 1
ATOM 847 N N . TRP A 1 105 ? 3.267 -15.403 -11.847 1.00 98.00 105 TRP A N 1
ATOM 848 C CA . TRP A 1 105 ? 3.534 -16.522 -10.950 1.00 98.00 105 TRP A CA 1
ATOM 849 C C . TRP A 1 105 ? 4.917 -17.128 -11.176 1.00 98.00 105 TRP A C 1
ATOM 851 O O . TRP A 1 105 ? 5.647 -17.362 -10.221 1.00 98.00 105 TRP A O 1
ATOM 861 N N . ARG A 1 106 ? 5.341 -17.309 -12.428 1.00 97.50 106 ARG A N 1
ATOM 862 C CA . ARG A 1 106 ? 6.687 -17.810 -12.731 1.00 97.50 106 ARG A CA 1
ATOM 863 C C . ARG A 1 106 ? 7.793 -16.899 -12.185 1.00 97.50 106 ARG A C 1
ATOM 865 O O . ARG A 1 106 ? 8.848 -17.398 -11.814 1.00 97.50 106 ARG A O 1
ATOM 872 N N . SER A 1 107 ? 7.571 -15.585 -12.154 1.00 97.31 107 SER A N 1
ATOM 873 C CA . SER A 1 107 ? 8.578 -14.608 -11.722 1.00 97.31 107 SER A CA 1
ATOM 874 C C . SER A 1 107 ? 8.558 -14.285 -10.226 1.00 97.31 107 SER A C 1
ATOM 876 O O . SER A 1 107 ? 9.606 -13.980 -9.657 1.00 97.31 107 SER A O 1
ATOM 878 N N . CYS A 1 108 ? 7.386 -14.335 -9.595 1.00 97.44 108 CYS A N 1
ATOM 879 C CA . CYS A 1 108 ? 7.155 -13.886 -8.219 1.00 97.44 108 CYS A CA 1
ATOM 880 C C . CYS A 1 108 ? 6.689 -15.008 -7.277 1.00 97.44 108 CYS A C 1
ATOM 882 O O . CYS A 1 108 ? 6.732 -14.843 -6.060 1.00 97.44 108 CYS A O 1
ATOM 884 N N . GLY A 1 109 ? 6.217 -16.131 -7.825 1.00 97.38 109 GLY A N 1
ATOM 885 C CA . GLY A 1 109 ? 5.514 -17.197 -7.110 1.00 97.38 109 GLY A CA 1
ATOM 886 C C . GLY A 1 109 ? 6.385 -17.995 -6.148 1.00 97.38 109 GLY A C 1
ATOM 887 O O . GLY A 1 109 ? 5.886 -18.388 -5.099 1.00 97.38 109 GLY A O 1
ATOM 888 N N . GLN A 1 110 ? 7.683 -18.158 -6.439 1.00 97.44 110 GLN A N 1
ATOM 889 C CA . GLN A 1 110 ? 8.599 -18.970 -5.624 1.00 97.44 110 GLN A CA 1
ATOM 890 C C . GLN A 1 110 ? 8.530 -18.608 -4.128 1.00 97.44 110 GLN A C 1
ATOM 892 O O . GLN A 1 110 ? 8.383 -19.484 -3.280 1.00 97.44 110 GLN A O 1
ATOM 897 N N . PHE A 1 111 ? 8.534 -17.311 -3.802 1.00 97.19 111 PHE A N 1
ATOM 898 C CA . PHE A 1 111 ? 8.421 -16.823 -2.424 1.00 97.19 111 PHE A CA 1
ATOM 899 C C . PHE A 1 111 ? 7.155 -17.327 -1.701 1.00 97.19 111 PHE A C 1
ATOM 901 O O . PHE A 1 111 ? 7.176 -17.628 -0.500 1.00 97.19 111 PHE A O 1
ATOM 908 N N . TYR A 1 112 ? 6.031 -17.356 -2.423 1.00 97.88 112 TYR A N 1
ATOM 909 C CA . TYR A 1 112 ? 4.725 -17.763 -1.910 1.00 97.88 112 TYR A CA 1
ATOM 910 C C . TYR A 1 112 ? 4.644 -19.291 -1.787 1.00 97.88 112 TYR A C 1
ATOM 912 O O . TYR A 1 112 ? 4.164 -19.792 -0.769 1.00 97.88 112 TYR A O 1
ATOM 920 N N . GLU A 1 113 ? 5.195 -20.027 -2.755 1.00 97.81 113 GLU A N 1
ATOM 921 C CA . GLU A 1 113 ? 5.278 -21.494 -2.739 1.00 97.81 113 GLU A CA 1
ATOM 922 C C . GLU A 1 113 ? 6.093 -22.004 -1.543 1.00 97.81 113 GLU A C 1
ATOM 924 O O . GLU A 1 113 ? 5.648 -22.904 -0.828 1.00 97.81 113 GLU A O 1
ATOM 929 N N . GLU A 1 114 ? 7.227 -21.365 -1.242 1.00 96.88 114 GLU A N 1
ATOM 930 C CA . GLU A 1 114 ? 8.047 -21.651 -0.053 1.00 96.88 114 GLU A CA 1
ATOM 931 C C . GLU A 1 114 ? 7.273 -21.454 1.265 1.00 96.88 114 GLU A C 1
ATOM 933 O O . GLU A 1 114 ? 7.596 -22.056 2.291 1.00 96.88 114 GLU A O 1
ATOM 938 N N . ARG A 1 115 ? 6.203 -20.649 1.238 1.00 96.00 115 ARG A N 1
ATOM 939 C CA . ARG A 1 115 ? 5.280 -20.400 2.359 1.00 96.00 115 ARG A CA 1
ATOM 940 C C . ARG A 1 115 ? 3.964 -21.161 2.239 1.00 96.00 115 ARG A C 1
ATOM 942 O O . ARG A 1 115 ? 3.034 -20.878 2.990 1.00 96.00 115 ARG A O 1
ATOM 949 N N . LYS A 1 116 ? 3.909 -22.167 1.362 1.00 97.56 116 LYS A N 1
ATOM 950 C CA . LYS A 1 116 ? 2.749 -23.042 1.133 1.00 97.56 116 LYS A CA 1
ATOM 951 C C . LYS A 1 116 ? 1.504 -22.306 0.629 1.00 97.56 116 LYS A C 1
ATOM 953 O O . LYS A 1 116 ? 0.399 -22.789 0.842 1.00 97.56 116 LYS A O 1
ATOM 958 N N . ILE A 1 117 ? 1.685 -21.173 -0.044 1.00 98.06 117 ILE A N 1
ATOM 959 C CA . ILE A 1 117 ? 0.617 -20.449 -0.735 1.00 98.06 117 ILE A CA 1
ATOM 960 C C . ILE A 1 117 ? 0.679 -20.867 -2.205 1.00 98.06 117 ILE A C 1
ATOM 962 O O . ILE A 1 117 ? 1.660 -20.568 -2.889 1.00 98.06 117 ILE A O 1
ATOM 966 N N . SER A 1 118 ? -0.341 -21.576 -2.695 1.00 98.31 118 SER A N 1
ATOM 967 C CA . SER A 1 118 ? -0.379 -21.995 -4.104 1.00 98.31 118 SER A CA 1
ATOM 968 C C . SER A 1 118 ? -0.760 -20.838 -5.030 1.00 98.31 118 SER A C 1
ATOM 970 O O . SER A 1 118 ? -1.297 -19.814 -4.598 1.00 98.31 118 SER A O 1
ATOM 972 N N . LYS A 1 119 ? -0.546 -21.023 -6.335 1.00 98.31 119 LYS A N 1
ATOM 973 C CA . LYS A 1 119 ? -0.985 -20.074 -7.363 1.00 98.31 119 LYS A CA 1
ATOM 974 C C . LYS A 1 119 ? -2.487 -19.818 -7.281 1.00 98.31 119 LYS A C 1
ATOM 976 O O . LYS A 1 119 ? -2.942 -18.677 -7.281 1.00 98.31 119 LYS A O 1
ATOM 981 N N . GLU A 1 120 ? -3.264 -20.892 -7.193 1.00 98.25 120 GLU A N 1
ATOM 982 C CA . GLU A 1 120 ? -4.724 -20.857 -7.133 1.00 98.25 120 GLU A CA 1
ATOM 983 C C . GLU A 1 120 ? -5.210 -20.151 -5.868 1.00 98.25 120 GLU A C 1
ATOM 985 O O . GLU A 1 120 ? -6.219 -19.451 -5.908 1.00 98.25 120 GLU A O 1
ATOM 990 N N . GLU A 1 121 ? -4.501 -20.324 -4.752 1.00 98.31 121 GLU A N 1
ATOM 991 C CA . GLU A 1 121 ? -4.779 -19.609 -3.511 1.00 98.31 121 GLU A CA 1
ATOM 992 C C . GLU A 1 121 ? -4.468 -18.115 -3.647 1.00 98.31 121 GLU A C 1
ATOM 994 O O . GLU A 1 121 ? -5.333 -17.286 -3.359 1.00 98.31 121 GLU A O 1
ATOM 999 N N . PHE A 1 122 ? -3.285 -17.760 -4.156 1.00 98.50 122 PHE A N 1
ATOM 1000 C CA . PHE A 1 122 ? -2.869 -16.369 -4.328 1.00 98.50 122 PHE A CA 1
ATOM 1001 C C . PHE A 1 122 ? -3.864 -15.573 -5.178 1.00 98.50 122 PHE A C 1
ATOM 1003 O O . PHE A 1 122 ? -4.284 -14.479 -4.797 1.00 98.50 122 PHE A O 1
ATOM 1010 N N . PHE A 1 123 ? -4.305 -16.140 -6.304 1.00 98.19 123 PHE A N 1
ATOM 1011 C CA . PHE A 1 123 ? -5.246 -15.465 -7.198 1.00 98.19 123 PHE A CA 1
ATOM 1012 C C . PHE A 1 123 ? -6.687 -15.392 -6.659 1.00 98.19 123 PHE A C 1
ATOM 1014 O O . PHE A 1 123 ? -7.536 -14.748 -7.276 1.00 98.19 123 PHE A O 1
ATOM 1021 N N . ARG A 1 124 ? -6.973 -15.981 -5.489 1.00 98.12 124 ARG A N 1
ATOM 1022 C CA . ARG A 1 124 ? -8.222 -15.764 -4.734 1.00 98.12 124 ARG A CA 1
ATOM 1023 C C . ARG A 1 124 ? -8.116 -14.632 -3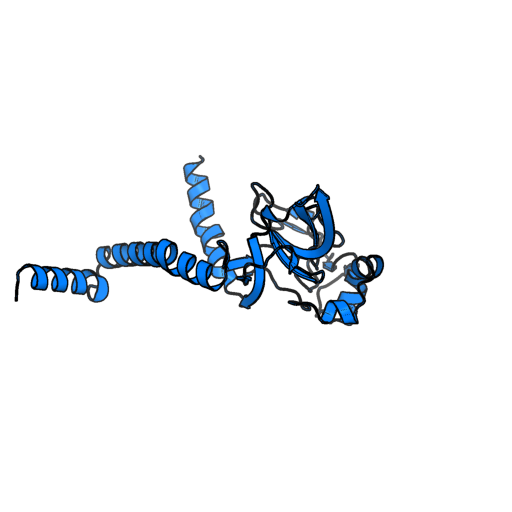.714 1.00 98.12 124 ARG A C 1
ATOM 1025 O O . ARG A 1 124 ? -9.142 -14.220 -3.171 1.00 98.12 124 ARG A O 1
ATOM 1032 N N . PHE A 1 125 ? -6.916 -14.131 -3.429 1.00 98.38 125 PHE A N 1
ATOM 1033 C CA . PHE A 1 125 ? -6.738 -13.047 -2.472 1.00 98.38 125 PHE A CA 1
ATOM 1034 C C . PHE A 1 125 ? -7.314 -11.715 -2.979 1.00 98.38 125 PHE A C 1
ATOM 1036 O O . PHE A 1 125 ? -7.368 -11.458 -4.187 1.00 98.38 125 PHE A O 1
ATOM 1043 N N . PRO A 1 126 ? -7.696 -10.803 -2.065 1.00 98.19 126 PRO A N 1
ATOM 1044 C CA . PRO A 1 126 ? -7.992 -9.422 -2.425 1.00 98.19 126 PRO A CA 1
ATOM 1045 C C . PRO A 1 126 ? -6.817 -8.792 -3.183 1.00 98.19 126 PRO A C 1
ATOM 1047 O O . PRO A 1 126 ? -5.658 -8.994 -2.827 1.00 98.19 126 PRO A O 1
ATOM 1050 N N . PHE A 1 127 ? -7.100 -8.003 -4.222 1.00 97.88 127 PHE A N 1
ATOM 1051 C CA . PHE A 1 127 ? -6.070 -7.378 -5.067 1.00 97.88 127 PHE A CA 1
ATOM 1052 C C . PHE A 1 127 ? -5.086 -8.382 -5.694 1.00 97.88 127 PHE A C 1
ATOM 1054 O O . PHE A 1 127 ? -3.895 -8.099 -5.781 1.00 97.88 127 PHE A O 1
ATOM 1061 N N . ALA A 1 128 ? -5.560 -9.549 -6.135 1.00 97.19 128 ALA A N 1
ATOM 1062 C CA . ALA A 1 128 ? -4.734 -10.570 -6.788 1.00 97.19 128 ALA A CA 1
ATOM 1063 C C . ALA A 1 128 ? -3.964 -10.091 -8.038 1.00 97.19 128 ALA A C 1
ATOM 1065 O O . ALA A 1 128 ? -2.974 -10.707 -8.402 1.00 97.19 128 ALA A O 1
ATOM 1066 N N . ASN A 1 129 ? -4.388 -8.990 -8.671 1.00 96.25 129 ASN A N 1
ATOM 1067 C CA . ASN A 1 129 ? -3.709 -8.373 -9.823 1.00 96.25 129 ASN A CA 1
ATOM 1068 C C . ASN A 1 129 ? -2.836 -7.162 -9.433 1.00 96.25 129 ASN A C 1
ATOM 1070 O O . ASN A 1 129 ? -2.500 -6.330 -10.282 1.00 96.25 129 ASN A O 1
ATOM 1074 N N . GLY A 1 130 ? -2.580 -6.983 -8.135 1.00 96.62 130 GLY A N 1
ATOM 1075 C CA . GLY A 1 130 ? -1.860 -5.837 -7.603 1.00 96.62 130 GLY A CA 1
ATOM 1076 C C . GLY A 1 130 ? -2.550 -4.494 -7.861 1.00 96.62 130 GLY A C 1
ATOM 1077 O O . GLY A 1 130 ? -3.741 -4.383 -8.194 1.00 96.62 130 GLY A O 1
ATOM 1078 N N . PHE A 1 131 ? -1.780 -3.431 -7.680 1.00 97.56 131 PHE A N 1
ATOM 1079 C CA . PHE A 1 131 ? -2.181 -2.053 -7.948 1.00 97.56 131 PHE A CA 1
ATOM 1080 C C . PHE A 1 131 ? -0.947 -1.190 -8.190 1.00 97.56 131 PHE A C 1
ATOM 1082 O O . PHE A 1 131 ? 0.174 -1.612 -7.921 1.00 97.56 131 PHE A O 1
ATOM 1089 N N . ASN A 1 132 ? -1.156 -0.002 -8.745 1.00 96.31 132 ASN A N 1
ATOM 1090 C CA . ASN A 1 132 ? -0.088 0.811 -9.313 1.00 96.31 132 ASN A CA 1
ATOM 1091 C C . ASN A 1 132 ? 0.149 2.081 -8.516 1.00 96.31 132 ASN A C 1
ATOM 1093 O O . ASN A 1 132 ? -0.757 2.587 -7.846 1.00 96.31 132 ASN A O 1
ATOM 1097 N N . LYS A 1 133 ? 1.360 2.633 -8.643 1.00 94.44 133 LYS A N 1
ATOM 1098 C CA . LYS A 1 133 ? 1.620 4.005 -8.210 1.00 94.44 133 LYS A CA 1
ATOM 1099 C C . LYS A 1 133 ? 0.555 4.932 -8.804 1.00 94.44 133 LYS A C 1
ATOM 1101 O O . LYS A 1 133 ? 0.234 4.849 -9.986 1.00 94.44 133 LYS A O 1
ATOM 1106 N N . GLY A 1 134 ? 0.002 5.803 -7.967 1.00 95.31 134 GLY A N 1
ATOM 1107 C CA . GLY A 1 134 ? -1.092 6.699 -8.329 1.00 95.31 134 GLY A CA 1
ATOM 1108 C C . GLY A 1 134 ? -2.492 6.112 -8.154 1.00 95.31 134 GLY A C 1
ATOM 1109 O O . GLY A 1 134 ? -3.461 6.854 -8.298 1.00 95.31 134 GLY A O 1
ATOM 1110 N N . ASP A 1 135 ? -2.641 4.842 -7.781 1.00 98.06 135 ASP A N 1
ATOM 1111 C CA . ASP A 1 135 ? -3.932 4.323 -7.333 1.00 98.06 135 ASP A CA 1
ATOM 1112 C C . ASP A 1 135 ? -4.270 4.869 -5.934 1.00 98.06 135 ASP A C 1
ATOM 1114 O O . ASP A 1 135 ? -3.393 5.150 -5.110 1.00 98.06 135 ASP A O 1
ATOM 1118 N N . LEU A 1 136 ? -5.561 5.036 -5.660 1.00 97.88 136 LEU A N 1
ATOM 1119 C CA . LEU A 1 136 ? -6.086 5.371 -4.340 1.00 97.88 136 LEU A CA 1
ATOM 1120 C C . LEU A 1 136 ? -6.748 4.129 -3.742 1.00 97.88 136 LEU A C 1
ATOM 1122 O O . LEU A 1 136 ? -7.585 3.504 -4.393 1.00 97.88 136 LEU A O 1
ATOM 1126 N N . ILE A 1 137 ? -6.392 3.769 -2.514 1.00 98.31 137 ILE A N 1
ATOM 1127 C CA . ILE A 1 137 ? -6.943 2.605 -1.819 1.00 98.31 137 ILE A CA 1
ATOM 1128 C C . ILE A 1 137 ? -7.789 3.076 -0.639 1.00 98.31 137 ILE A C 1
ATOM 1130 O O . ILE A 1 137 ? -7.339 3.872 0.189 1.00 98.31 137 ILE A O 1
ATOM 1134 N N . ILE A 1 138 ? -9.018 2.571 -0.565 1.00 98.31 138 ILE A N 1
ATOM 1135 C CA . ILE A 1 138 ? -9.904 2.752 0.585 1.00 98.31 138 ILE A CA 1
ATOM 1136 C C . ILE A 1 138 ? -9.582 1.676 1.610 1.00 98.31 138 ILE A C 1
ATOM 1138 O O . ILE A 1 138 ? -9.528 0.488 1.270 1.00 98.31 138 ILE A O 1
ATOM 1142 N N . LEU A 1 139 ? -9.379 2.096 2.854 1.00 98.56 139 LEU A N 1
ATOM 1143 C CA . LEU A 1 139 ? -9.054 1.214 3.964 1.00 98.56 139 LEU A CA 1
ATOM 1144 C C . LEU A 1 139 ? -10.250 1.023 4.881 1.00 98.56 139 LEU A C 1
ATOM 1146 O O . LEU A 1 139 ? -10.995 1.958 5.159 1.00 98.56 139 LEU A O 1
ATOM 1150 N N . LYS A 1 140 ? -10.375 -0.188 5.409 1.00 98.44 140 LYS A N 1
ATOM 1151 C CA . LYS A 1 140 ? -11.319 -0.539 6.462 1.00 98.44 140 LYS A CA 1
ATOM 1152 C C . LYS A 1 140 ? -10.553 -1.059 7.670 1.00 98.44 140 LYS A C 1
ATOM 1154 O O . LYS A 1 140 ? -9.661 -1.897 7.529 1.00 98.44 140 LYS A O 1
ATOM 1159 N N . GLY A 1 141 ? -10.899 -0.592 8.862 1.00 98.06 141 GLY A N 1
ATOM 1160 C CA . GLY A 1 141 ? -10.377 -1.177 10.087 1.00 98.06 141 GLY A CA 1
ATOM 1161 C C . GLY A 1 141 ? -10.927 -2.578 10.288 1.00 98.06 141 GLY A C 1
ATOM 1162 O O . GLY A 1 141 ? -12.122 -2.842 10.127 1.00 98.06 141 GLY A O 1
ATOM 1163 N N . LYS A 1 142 ? -10.029 -3.484 10.652 1.00 97.75 142 LYS A N 1
ATOM 1164 C CA . LYS A 1 142 ? -10.302 -4.902 10.856 1.00 97.75 142 LYS A CA 1
ATOM 1165 C C . LYS A 1 142 ? -9.690 -5.295 12.193 1.00 97.75 142 LYS A C 1
ATOM 1167 O O . LYS A 1 142 ? -8.600 -4.827 12.518 1.00 97.75 142 LYS A O 1
ATOM 1172 N N . LYS A 1 143 ? -10.386 -6.115 12.986 1.00 97.75 143 LYS A N 1
ATOM 1173 C CA . LYS A 1 143 ? -9.800 -6.621 14.235 1.00 97.75 143 LYS A CA 1
ATOM 1174 C C . LYS A 1 143 ? -8.551 -7.442 13.890 1.00 97.75 143 LYS A C 1
ATOM 1176 O O . LYS A 1 143 ? -8.586 -8.154 12.885 1.00 97.75 143 LYS A O 1
ATOM 1181 N N . PRO A 1 144 ? -7.484 -7.412 14.707 1.00 97.56 144 PRO A N 1
ATOM 1182 C CA . PRO A 1 144 ? -6.277 -8.195 14.433 1.00 97.56 144 PRO A CA 1
ATOM 1183 C C . PRO A 1 144 ? -6.562 -9.690 14.236 1.00 97.56 144 PRO A C 1
ATOM 1185 O O . PRO A 1 144 ? -6.033 -10.304 13.315 1.00 97.56 144 PRO A O 1
ATOM 1188 N N . SER A 1 145 ? -7.500 -10.237 15.017 1.00 97.25 145 SER A N 1
ATOM 1189 C CA . SER A 1 145 ? -7.992 -11.618 14.917 1.00 97.25 145 SER A CA 1
ATOM 1190 C C . SER A 1 145 ? -8.699 -11.957 13.608 1.00 97.25 145 SER A C 1
ATOM 1192 O O . SER A 1 145 ? -8.920 -13.133 13.330 1.00 97.25 145 SER A O 1
ATOM 1194 N N . ASP A 1 146 ? -9.093 -10.959 12.818 1.00 98.12 146 ASP A N 1
ATOM 1195 C CA . ASP A 1 146 ? -9.843 -11.122 11.573 1.00 98.12 146 ASP A CA 1
ATOM 1196 C C . ASP A 1 146 ? -8.944 -10.939 10.340 1.00 98.12 146 ASP A C 1
ATOM 1198 O O . ASP A 1 146 ? -9.338 -11.326 9.240 1.00 98.12 146 ASP A O 1
ATOM 1202 N N . ILE A 1 147 ? -7.730 -10.399 10.503 1.00 98.62 147 ILE A N 1
ATOM 1203 C CA . ILE A 1 147 ? -6.731 -10.286 9.430 1.00 98.62 147 ILE A CA 1
ATOM 1204 C C . ILE A 1 147 ? -6.244 -11.689 9.044 1.00 98.62 147 ILE A C 1
ATOM 1206 O O . ILE A 1 147 ? -6.044 -12.557 9.898 1.00 98.62 147 ILE A O 1
ATOM 1210 N N . ARG A 1 148 ? -6.114 -11.947 7.743 1.00 98.44 148 ARG A N 1
ATOM 1211 C CA . ARG A 1 148 ? -5.731 -13.250 7.181 1.00 98.44 148 ARG A CA 1
ATOM 1212 C C . ARG A 1 148 ? -4.511 -13.103 6.278 1.00 98.44 148 ARG A C 1
ATOM 1214 O O . ARG A 1 148 ? -4.263 -12.029 5.734 1.00 98.44 148 ARG A O 1
ATOM 1221 N N . VAL A 1 149 ? -3.777 -14.200 6.091 1.00 98.62 149 VAL A N 1
ATOM 1222 C CA . VAL A 1 149 ? -2.801 -14.305 4.996 1.00 98.62 149 VAL A CA 1
ATOM 1223 C C . VAL A 1 149 ? -3.519 -13.992 3.680 1.00 98.62 149 VAL A C 1
ATOM 1225 O O . VAL A 1 149 ? -4.653 -14.423 3.475 1.00 98.62 149 VAL A O 1
ATOM 1228 N N . GLY A 1 150 ? -2.890 -13.171 2.841 1.00 98.62 150 GLY A N 1
ATOM 1229 C CA . GLY A 1 150 ? -3.463 -12.674 1.594 1.00 98.62 150 GLY A CA 1
ATOM 1230 C C . GLY A 1 150 ? -4.149 -11.309 1.680 1.00 98.62 150 GLY A C 1
ATOM 1231 O O . GLY A 1 150 ? -4.247 -10.641 0.649 1.00 98.62 150 GLY A O 1
ATOM 1232 N N . ASP A 1 151 ? -4.559 -10.845 2.869 1.00 98.81 151 ASP A N 1
ATOM 1233 C CA . ASP A 1 151 ? -5.069 -9.477 3.047 1.00 98.81 151 ASP A CA 1
ATOM 1234 C C . ASP A 1 151 ? -3.978 -8.451 2.687 1.00 98.81 151 ASP A C 1
ATOM 1236 O O . ASP A 1 151 ? -2.804 -8.640 3.004 1.00 98.81 151 ASP A O 1
ATOM 1240 N N . VAL A 1 152 ? -4.359 -7.332 2.067 1.00 98.81 152 VAL A N 1
ATOM 1241 C CA . VAL A 1 152 ? -3.458 -6.186 1.861 1.00 98.81 152 VAL A CA 1
ATOM 1242 C C . VAL A 1 152 ? -3.685 -5.184 2.980 1.00 98.81 152 VAL A C 1
ATOM 1244 O O . VAL A 1 152 ? -4.785 -4.649 3.118 1.00 98.81 152 VAL A O 1
ATOM 1247 N N . VAL A 1 153 ? -2.652 -4.915 3.772 1.00 98.75 153 VAL A N 1
ATOM 1248 C CA . VAL A 1 153 ? -2.727 -4.025 4.933 1.00 98.75 153 VAL A CA 1
ATOM 1249 C C . VAL A 1 153 ? -1.846 -2.804 4.755 1.00 98.75 153 VAL A C 1
ATOM 1251 O O . VAL A 1 153 ? -0.793 -2.869 4.125 1.00 98.75 153 VAL A O 1
ATOM 1254 N N . VAL A 1 154 ? -2.280 -1.693 5.344 1.00 98.50 154 VAL A N 1
ATOM 1255 C CA . VAL A 1 154 ? -1.466 -0.489 5.504 1.00 98.50 154 VAL A CA 1
ATOM 1256 C C . VAL A 1 154 ? -1.001 -0.407 6.942 1.00 98.50 154 VAL A C 1
ATOM 1258 O O . VAL A 1 154 ? -1.812 -0.568 7.856 1.00 98.50 154 VAL A O 1
ATOM 1261 N N . TYR A 1 155 ? 0.277 -0.126 7.157 1.00 98.12 155 TYR A N 1
ATOM 1262 C CA . TYR A 1 155 ? 0.843 0.004 8.493 1.00 98.12 155 TYR A CA 1
ATOM 1263 C C . TYR A 1 155 ? 1.864 1.130 8.586 1.00 98.12 155 TYR A C 1
ATOM 1265 O O . TYR A 1 155 ? 2.488 1.538 7.606 1.00 98.12 155 TYR A O 1
ATOM 1273 N N . SER A 1 156 ? 2.020 1.658 9.798 1.00 96.50 156 SER A N 1
ATOM 1274 C CA . SER A 1 156 ? 3.028 2.674 10.094 1.00 96.50 156 SER A CA 1
ATOM 1275 C C . SER A 1 156 ? 4.409 2.033 10.232 1.00 96.50 156 SER A C 1
ATOM 1277 O O . SER A 1 156 ? 4.609 1.158 11.074 1.00 96.50 156 SER A O 1
ATOM 1279 N N . ALA A 1 157 ? 5.380 2.541 9.475 1.00 91.19 157 ALA A N 1
ATOM 1280 C CA . ALA A 1 157 ? 6.785 2.144 9.553 1.00 91.19 157 ALA A CA 1
ATOM 1281 C C . ALA A 1 157 ? 7.640 3.144 10.363 1.00 91.19 157 ALA A C 1
ATOM 1283 O O . ALA A 1 157 ? 8.819 3.327 10.096 1.00 91.19 157 ALA A O 1
ATOM 1284 N N . GLY A 1 158 ? 7.067 3.825 11.363 1.00 86.62 158 GLY A N 1
ATOM 1285 C CA . GLY A 1 158 ? 7.783 4.847 12.140 1.00 86.62 158 GLY A CA 1
ATOM 1286 C C . GLY A 1 158 ? 7.692 6.226 11.487 1.00 86.62 158 GLY A C 1
ATOM 1287 O O . GLY A 1 158 ? 6.585 6.722 11.306 1.00 86.62 158 GLY A O 1
ATOM 1288 N N . ASN A 1 159 ? 8.836 6.837 11.158 1.00 81.00 159 ASN A N 1
ATOM 1289 C CA . ASN A 1 159 ? 8.909 8.187 10.568 1.00 81.00 159 ASN A CA 1
ATOM 1290 C C . ASN A 1 159 ? 8.768 8.206 9.034 1.00 8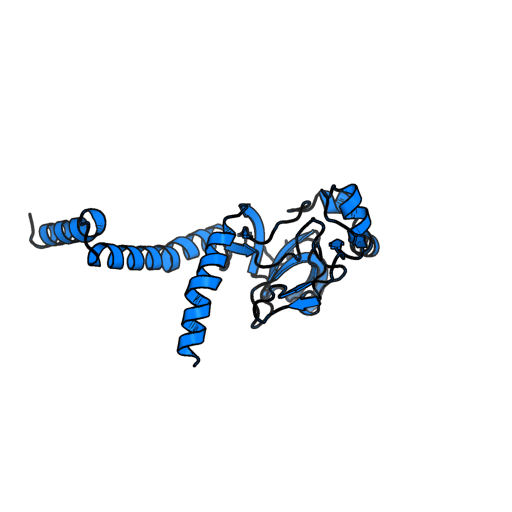1.00 159 ASN A C 1
ATOM 1292 O O . ASN A 1 159 ? 8.907 9.260 8.418 1.00 81.00 159 ASN A O 1
ATOM 1296 N N . PHE A 1 160 ? 8.534 7.047 8.421 1.00 80.81 160 PHE A N 1
ATOM 1297 C CA . PHE A 1 160 ? 8.318 6.914 6.984 1.00 80.81 160 PHE A CA 1
ATOM 1298 C C . PHE A 1 160 ? 6.828 7.000 6.641 1.00 80.81 160 PHE A C 1
ATOM 1300 O O . PHE A 1 160 ? 5.962 6.803 7.499 1.00 80.81 160 PHE A O 1
ATOM 1307 N N . GLU A 1 161 ? 6.538 7.253 5.365 1.00 87.69 161 GLU A N 1
ATOM 1308 C CA . GLU A 1 161 ? 5.184 7.107 4.833 1.00 87.69 161 GLU A CA 1
ATOM 1309 C C . GLU A 1 161 ? 4.655 5.685 5.108 1.00 87.69 161 GLU A C 1
ATOM 1311 O O . GLU A 1 161 ? 5.428 4.722 5.046 1.00 87.69 161 GLU A O 1
ATOM 1316 N N . PRO A 1 162 ? 3.356 5.523 5.424 1.00 94.88 162 PRO A N 1
ATOM 1317 C CA . PRO A 1 162 ? 2.771 4.207 5.638 1.00 94.88 162 PRO A CA 1
ATOM 1318 C C . PRO A 1 162 ? 3.001 3.259 4.461 1.00 94.88 162 PRO A C 1
ATOM 1320 O O . PRO A 1 162 ? 2.856 3.639 3.297 1.00 94.88 162 PRO A O 1
ATOM 1323 N N . ILE A 1 163 ? 3.313 2.005 4.777 1.00 96.75 163 ILE A N 1
ATOM 1324 C CA . ILE A 1 163 ? 3.580 0.961 3.788 1.00 96.75 163 ILE A CA 1
ATOM 1325 C C . ILE A 1 163 ? 2.297 0.170 3.559 1.00 96.75 163 ILE A C 1
ATOM 1327 O O . ILE A 1 163 ? 1.576 -0.119 4.512 1.00 96.75 163 ILE A O 1
ATOM 1331 N N . ILE A 1 164 ? 2.013 -0.175 2.301 1.00 98.19 164 ILE A N 1
ATOM 1332 C CA . ILE A 1 164 ? 0.866 -0.990 1.900 1.00 98.19 164 ILE A CA 1
ATOM 1333 C C . ILE A 1 164 ? 1.347 -2.286 1.252 1.00 98.19 164 ILE A C 1
ATOM 1335 O O . ILE A 1 164 ? 1.783 -2.264 0.108 1.00 98.19 164 ILE A O 1
ATOM 1339 N N . HIS A 1 165 ? 1.253 -3.409 1.959 1.00 98.62 165 HIS A N 1
ATOM 1340 C CA . HIS A 1 165 ? 1.779 -4.703 1.512 1.00 98.62 165 HIS A CA 1
ATOM 1341 C C . HIS A 1 165 ? 0.817 -5.849 1.852 1.00 98.62 165 HIS A C 1
ATOM 1343 O O . HIS A 1 165 ? -0.106 -5.701 2.659 1.00 98.62 165 HIS A O 1
ATOM 1349 N N . ARG A 1 166 ? 1.014 -7.010 1.221 1.00 98.75 166 ARG A N 1
ATOM 1350 C CA . ARG A 1 166 ? 0.204 -8.211 1.451 1.00 98.75 166 ARG A CA 1
ATOM 1351 C C . ARG A 1 166 ? 0.706 -8.980 2.663 1.00 98.75 166 ARG A C 1
ATOM 1353 O O . ARG A 1 166 ? 1.903 -9.203 2.776 1.00 98.75 166 ARG A O 1
ATOM 1360 N N . VAL A 1 167 ? -0.185 -9.433 3.538 1.00 98.81 167 VAL A N 1
ATOM 1361 C CA . VAL A 1 167 ? 0.148 -10.325 4.658 1.00 98.81 167 VAL A CA 1
ATOM 1362 C C . VAL A 1 167 ? 0.549 -11.692 4.116 1.00 98.81 167 VAL A C 1
ATOM 1364 O O . VAL A 1 167 ? -0.219 -12.331 3.399 1.00 98.81 167 VAL A O 1
ATOM 1367 N N . VAL A 1 168 ? 1.739 -12.154 4.490 1.00 98.56 168 VAL A N 1
ATOM 1368 C CA . VAL A 1 168 ? 2.316 -13.438 4.053 1.00 98.56 168 VAL A CA 1
ATOM 1369 C C . VAL A 1 168 ? 2.544 -14.404 5.214 1.00 98.56 168 VAL A C 1
ATOM 1371 O O . VAL A 1 168 ? 2.718 -15.596 4.994 1.00 98.56 168 VAL A O 1
ATOM 1374 N N . SER A 1 169 ? 2.540 -13.909 6.454 1.00 98.31 169 SER A N 1
ATOM 1375 C CA . SER A 1 169 ? 2.568 -14.735 7.662 1.00 98.31 169 SER A CA 1
ATOM 1376 C C . SER A 1 169 ? 1.981 -13.972 8.850 1.00 98.31 169 SER A C 1
ATOM 1378 O O . SER A 1 169 ? 2.008 -12.739 8.886 1.00 98.31 169 SER A O 1
ATOM 1380 N N . ILE A 1 170 ? 1.441 -14.712 9.818 1.00 98.38 170 ILE A N 1
ATOM 1381 C CA . ILE A 1 170 ? 0.879 -14.184 11.061 1.00 98.38 170 ILE A CA 1
ATOM 1382 C C . ILE A 1 170 ? 1.451 -15.009 12.211 1.00 98.38 170 ILE A C 1
ATOM 1384 O O . ILE A 1 170 ? 1.222 -16.214 12.287 1.00 98.38 170 ILE A O 1
ATOM 1388 N N . ASN A 1 171 ? 2.165 -14.351 13.117 1.00 97.75 171 ASN A N 1
ATOM 1389 C CA . ASN A 1 171 ? 2.636 -14.935 14.365 1.00 97.75 171 ASN A CA 1
ATOM 1390 C C . ASN A 1 171 ? 1.736 -14.472 15.511 1.00 97.75 171 ASN A C 1
ATOM 1392 O O . ASN A 1 171 ? 1.385 -13.294 15.604 1.00 97.75 171 ASN A O 1
ATOM 1396 N N . ILE A 1 172 ? 1.375 -15.398 16.396 1.00 96.81 172 ILE A N 1
ATOM 1397 C CA . ILE A 1 172 ? 0.510 -15.127 17.545 1.00 96.81 172 ILE A CA 1
ATOM 1398 C C . ILE A 1 172 ? 1.318 -15.382 18.811 1.00 96.81 172 ILE A C 1
ATOM 1400 O O . ILE A 1 172 ? 1.856 -16.471 18.999 1.00 96.81 172 ILE A O 1
ATOM 1404 N N . SER A 1 173 ? 1.389 -14.378 19.680 1.00 94.75 173 SER A N 1
ATOM 1405 C CA . SER A 1 173 ? 1.953 -14.503 21.022 1.00 94.75 173 SER A CA 1
ATOM 1406 C C . SER A 1 173 ? 0.827 -14.414 22.043 1.00 94.75 173 SER A C 1
ATOM 1408 O O . SER A 1 173 ? -0.027 -13.530 21.944 1.00 94.75 173 SER A O 1
ATOM 1410 N N . THR A 1 174 ? 0.809 -15.334 23.005 1.00 93.12 174 THR A N 1
ATOM 1411 C CA . THR A 1 174 ? -0.177 -15.339 24.091 1.00 93.12 174 THR A CA 1
ATOM 1412 C C . THR A 1 174 ? 0.554 -15.230 25.419 1.00 93.12 174 THR A C 1
ATOM 1414 O O . THR A 1 174 ? 1.391 -16.074 25.728 1.00 93.12 174 THR A O 1
ATOM 1417 N N . ASP A 1 175 ? 0.233 -14.191 26.187 1.00 88.06 175 ASP A N 1
ATOM 1418 C CA . ASP A 1 175 ? 0.749 -13.958 27.536 1.00 88.06 175 ASP A CA 1
ATOM 1419 C C . ASP A 1 175 ? -0.436 -13.815 28.504 1.00 88.06 175 ASP A C 1
ATOM 1421 O O . ASP A 1 175 ? -1.177 -12.825 28.480 1.00 88.06 175 ASP A O 1
ATOM 1425 N N . GLY A 1 176 ? -0.686 -14.867 29.289 1.00 87.12 176 GLY A N 1
ATOM 1426 C CA . GLY A 1 176 ? -1.896 -15.001 30.101 1.00 87.12 176 GLY A CA 1
ATOM 1427 C C . GLY A 1 176 ? -3.170 -14.886 29.254 1.00 87.12 176 GLY A C 1
ATOM 1428 O O . GLY A 1 176 ? -3.375 -15.653 28.318 1.00 87.12 176 GLY A O 1
ATOM 1429 N N . ASN A 1 177 ? -4.013 -13.896 29.567 1.00 87.88 177 ASN A N 1
ATOM 1430 C CA . ASN A 1 177 ? -5.245 -13.601 28.819 1.00 87.88 177 ASN A CA 1
ATOM 1431 C C . ASN A 1 177 ? -5.040 -12.627 27.640 1.00 87.88 177 ASN A C 1
ATOM 1433 O O . ASN A 1 177 ? -6.014 -12.223 27.005 1.00 87.88 177 ASN A O 1
ATOM 1437 N N . SER A 1 178 ? -3.803 -12.209 27.353 1.00 90.00 178 SER A N 1
ATOM 1438 C CA . SER A 1 178 ? -3.506 -11.261 26.275 1.00 90.00 178 SER A CA 1
ATOM 1439 C C . SER A 1 178 ? -3.001 -11.988 25.033 1.00 90.00 178 SER A C 1
ATOM 1441 O O . SER A 1 178 ? -1.907 -12.547 25.037 1.00 90.00 178 SER A O 1
ATOM 1443 N N . THR A 1 179 ? -3.763 -11.926 23.941 1.00 94.81 179 THR A N 1
ATOM 1444 C CA . THR A 1 179 ? -3.321 -12.376 22.613 1.00 94.81 179 THR A CA 1
ATOM 1445 C C . THR A 1 179 ? -2.808 -11.185 21.809 1.00 94.81 179 THR A C 1
ATOM 1447 O O . THR A 1 179 ? -3.522 -10.196 21.635 1.00 94.81 179 THR A O 1
ATOM 1450 N N . ARG A 1 180 ? -1.583 -11.280 21.291 1.00 96.81 180 ARG A N 1
ATOM 1451 C CA . ARG A 1 180 ? -0.987 -10.294 20.383 1.00 96.81 180 ARG A CA 1
ATOM 1452 C C . ARG A 1 180 ? -0.676 -10.917 19.036 1.00 96.81 180 ARG A C 1
ATOM 1454 O O . ARG A 1 180 ? -0.114 -12.008 18.960 1.00 96.81 180 ARG A O 1
ATOM 1461 N N . TYR A 1 181 ? -1.010 -10.180 17.987 1.00 98.25 181 TYR A N 1
ATOM 1462 C CA . TYR A 1 181 ? -0.751 -10.568 16.609 1.00 98.25 181 TYR A CA 1
ATOM 1463 C C . TYR A 1 181 ? 0.430 -9.771 16.062 1.00 98.25 181 TYR A C 1
ATOM 1465 O O . TYR A 1 181 ? 0.525 -8.556 16.259 1.00 98.25 181 TYR A O 1
ATOM 1473 N N . TYR A 1 182 ? 1.305 -10.473 15.355 1.00 98.38 182 TYR A N 1
ATOM 1474 C CA . TYR A 1 182 ? 2.440 -9.918 14.637 1.00 98.38 182 TYR A CA 1
ATOM 1475 C C . TYR A 1 182 ? 2.344 -10.354 13.183 1.00 98.38 182 TYR A C 1
ATOM 1477 O O . TYR A 1 182 ? 2.240 -11.543 12.883 1.00 98.38 182 TYR A O 1
ATOM 1485 N N . PHE A 1 183 ? 2.369 -9.389 12.278 1.00 98.56 183 PHE A N 1
ATOM 1486 C CA . PHE A 1 183 ? 2.194 -9.616 10.854 1.00 98.56 183 PHE A CA 1
ATOM 1487 C C . PHE A 1 183 ? 3.543 -9.543 10.151 1.00 98.56 183 PHE A C 1
ATOM 1489 O O . PHE A 1 183 ? 4.342 -8.645 10.417 1.00 98.56 183 PHE A O 1
ATOM 1496 N N . THR A 1 184 ? 3.774 -10.466 9.226 1.00 98.50 184 THR A N 1
ATOM 1497 C CA . THR A 1 184 ? 4.798 -10.298 8.198 1.00 98.50 184 THR A CA 1
ATOM 1498 C C . THR A 1 184 ? 4.091 -10.000 6.891 1.00 98.50 184 THR A C 1
ATOM 1500 O O . THR A 1 184 ? 3.159 -10.718 6.512 1.00 98.50 184 THR A O 1
ATOM 1503 N N . THR A 1 185 ? 4.516 -8.944 6.210 1.00 98.62 185 THR A N 1
ATOM 1504 C CA . THR A 1 185 ? 3.952 -8.541 4.921 1.00 98.62 185 THR A CA 1
ATOM 1505 C C . THR A 1 185 ? 4.979 -8.669 3.800 1.00 98.62 185 THR A C 1
ATOM 1507 O O . THR A 1 185 ? 6.105 -9.088 4.041 1.00 98.62 185 THR A O 1
ATOM 1510 N N . LYS A 1 186 ? 4.580 -8.411 2.558 1.00 98.25 186 LYS A N 1
ATOM 1511 C CA . LYS A 1 186 ? 5.477 -8.304 1.410 1.00 98.25 186 LYS A CA 1
ATOM 1512 C C . LYS A 1 186 ? 4.827 -7.462 0.316 1.00 98.25 186 LYS A C 1
ATOM 1514 O O . LYS A 1 186 ? 3.634 -7.612 0.040 1.00 98.25 186 LYS A O 1
ATOM 1519 N N . GLY A 1 187 ? 5.619 -6.615 -0.334 1.00 98.12 187 GLY A N 1
ATOM 1520 C CA . GLY A 1 187 ? 5.244 -6.023 -1.615 1.00 98.12 187 GLY A CA 1
ATOM 1521 C C . GLY A 1 187 ? 5.190 -7.095 -2.699 1.00 98.12 187 GLY A C 1
ATOM 1522 O O . GLY A 1 187 ? 6.183 -7.787 -2.917 1.00 98.12 187 GLY A O 1
ATOM 1523 N N . ASP A 1 188 ? 4.059 -7.265 -3.382 1.00 98.12 188 ASP A N 1
ATOM 1524 C CA . ASP A 1 188 ? 3.907 -8.320 -4.393 1.00 98.12 188 ASP A CA 1
ATOM 1525 C C . ASP A 1 188 ? 5.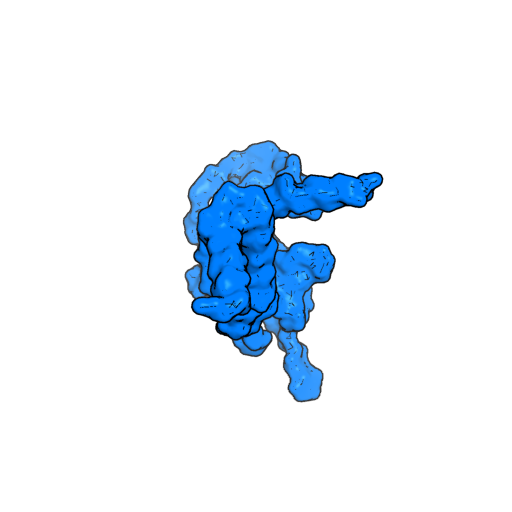000 -8.284 -5.477 1.00 98.12 188 ASP A C 1
ATOM 1527 O O . ASP A 1 188 ? 5.436 -9.342 -5.918 1.00 98.12 188 ASP A O 1
ATOM 1531 N N . HIS A 1 189 ? 5.488 -7.090 -5.834 1.00 96.75 189 HIS A N 1
ATOM 1532 C CA . HIS A 1 189 ? 6.575 -6.873 -6.794 1.00 96.75 189 HIS A CA 1
ATOM 1533 C C . HIS A 1 189 ? 7.975 -7.099 -6.204 1.00 96.75 189 HIS A C 1
ATOM 1535 O O . HIS A 1 189 ? 8.931 -7.325 -6.942 1.00 96.75 189 HIS A O 1
ATOM 1541 N N . ASN A 1 190 ? 8.141 -7.008 -4.884 1.00 95.88 190 ASN A N 1
ATOM 1542 C CA . ASN A 1 190 ? 9.453 -7.197 -4.266 1.00 95.88 190 ASN A CA 1
ATOM 1543 C C . ASN A 1 190 ? 9.863 -8.678 -4.372 1.00 95.88 190 ASN A C 1
ATOM 1545 O O . ASN A 1 190 ? 8.993 -9.539 -4.282 1.00 95.88 190 ASN A O 1
ATOM 1549 N N . PRO A 1 191 ? 11.148 -9.036 -4.522 1.00 95.12 191 PRO A N 1
ATOM 1550 C CA . PRO A 1 191 ? 11.568 -10.439 -4.431 1.00 95.12 191 PRO A CA 1
ATOM 1551 C C . PRO A 1 191 ? 11.295 -11.022 -3.038 1.00 95.12 191 PRO A C 1
ATOM 1553 O O . PRO A 1 191 ? 10.722 -12.096 -2.906 1.00 95.12 191 PRO A O 1
ATOM 1556 N N . GLU A 1 192 ? 11.612 -10.242 -2.004 1.00 96.31 192 GLU A N 1
ATOM 1557 C CA . GLU A 1 192 ? 11.499 -10.598 -0.590 1.00 96.31 192 GLU A CA 1
ATOM 1558 C C . GLU A 1 192 ? 10.848 -9.453 0.208 1.00 96.31 192 GLU A C 1
ATOM 1560 O O . GLU A 1 192 ? 10.787 -8.316 -0.280 1.00 96.31 192 GLU A O 1
ATOM 1565 N N . PRO A 1 193 ? 10.362 -9.713 1.434 1.00 96.88 193 PRO A N 1
ATOM 1566 C CA . PRO A 1 193 ? 9.952 -8.672 2.358 1.00 96.88 193 PRO A CA 1
ATOM 1567 C C . PRO A 1 193 ? 11.132 -7.763 2.711 1.00 96.88 193 PRO A C 1
ATOM 1569 O O . PRO A 1 193 ? 12.263 -8.220 2.891 1.00 96.88 193 PRO A O 1
ATOM 1572 N N . ILE A 1 194 ? 10.870 -6.467 2.845 1.00 93.38 194 ILE A N 1
ATOM 1573 C CA . ILE A 1 194 ? 11.881 -5.502 3.293 1.00 93.38 194 ILE A CA 1
ATOM 1574 C C . ILE A 1 194 ? 11.990 -5.493 4.824 1.00 93.38 194 ILE A C 1
ATOM 1576 O O . ILE A 1 194 ? 11.153 -6.052 5.524 1.00 93.38 194 ILE A O 1
ATOM 1580 N N . ILE A 1 195 ? 13.000 -4.817 5.380 1.00 93.44 195 ILE A N 1
ATOM 1581 C CA . ILE A 1 195 ? 13.245 -4.784 6.837 1.00 93.44 195 ILE A CA 1
ATOM 1582 C C . ILE A 1 195 ? 12.018 -4.353 7.663 1.00 93.44 195 ILE A C 1
ATOM 1584 O O . ILE A 1 195 ? 11.813 -4.841 8.771 1.00 93.44 195 ILE A O 1
ATOM 1588 N N . HIS A 1 196 ? 11.178 -3.474 7.110 1.00 94.56 196 HIS A N 1
ATOM 1589 C CA . HIS A 1 196 ? 9.962 -2.974 7.756 1.00 94.56 196 HIS A CA 1
ATOM 1590 C C . HIS A 1 196 ? 8.750 -3.902 7.611 1.00 94.56 196 HIS A C 1
ATOM 1592 O O . HIS A 1 196 ? 7.706 -3.623 8.194 1.00 94.56 196 HIS A O 1
ATOM 1598 N N . ASP A 1 197 ? 8.871 -4.986 6.850 1.00 97.06 197 ASP A N 1
ATOM 1599 C CA . ASP A 1 197 ? 7.775 -5.914 6.590 1.00 97.06 197 ASP A CA 1
ATOM 1600 C C . ASP A 1 197 ? 7.670 -7.017 7.651 1.00 97.06 197 ASP A C 1
ATOM 1602 O O . ASP A 1 197 ? 6.690 -7.758 7.653 1.00 97.06 197 ASP A O 1
ATOM 1606 N N . PHE A 1 198 ? 8.655 -7.150 8.544 1.00 97.56 198 PHE A N 1
ATOM 1607 C CA . PHE A 1 198 ? 8.734 -8.233 9.525 1.00 97.56 198 PHE A CA 1
ATOM 1608 C C . PHE A 1 198 ? 8.209 -7.829 10.904 1.00 97.56 198 PHE A C 1
ATOM 1610 O O . PHE A 1 198 ? 8.476 -6.730 11.387 1.00 97.56 198 PHE A O 1
ATOM 1617 N N . ASN A 1 199 ? 7.542 -8.772 11.582 1.00 96.62 199 ASN A N 1
ATOM 1618 C CA . ASN A 1 199 ? 7.110 -8.651 12.982 1.00 96.62 199 ASN A CA 1
ATOM 1619 C C . ASN A 1 199 ? 6.334 -7.356 13.283 1.00 96.62 199 ASN A C 1
ATOM 1621 O O . ASN A 1 199 ? 6.489 -6.763 14.352 1.00 96.62 199 ASN A O 1
ATOM 1625 N N . ILE A 1 200 ? 5.486 -6.924 12.349 1.00 98.06 200 ILE A N 1
ATOM 1626 C CA . ILE A 1 200 ? 4.673 -5.717 12.479 1.00 98.06 200 ILE A CA 1
ATOM 1627 C C . ILE A 1 200 ? 3.638 -5.963 13.581 1.00 98.06 200 ILE A C 1
ATOM 1629 O O . ILE A 1 200 ? 2.765 -6.819 13.409 1.00 98.06 200 ILE A O 1
ATOM 1633 N N . PRO A 1 201 ? 3.698 -5.246 14.712 1.00 97.62 201 PRO A N 1
ATOM 1634 C CA . PRO A 1 201 ? 2.746 -5.451 15.791 1.00 97.62 201 PRO A CA 1
ATOM 1635 C C . PRO A 1 201 ? 1.367 -4.923 15.374 1.00 97.62 201 PRO A C 1
ATOM 1637 O O . PRO A 1 201 ? 1.260 -3.938 14.638 1.00 97.62 201 PRO A O 1
ATOM 1640 N N . GLN A 1 202 ? 0.303 -5.573 15.843 1.00 97.75 202 GLN A N 1
ATOM 1641 C CA . GLN A 1 202 ? -1.083 -5.248 15.487 1.00 97.75 202 GLN A CA 1
ATOM 1642 C C . GLN A 1 202 ? -1.458 -3.764 15.641 1.00 97.75 202 GLN A C 1
ATOM 1644 O O . GLN A 1 202 ? -2.266 -3.258 14.869 1.00 97.75 202 GLN A O 1
ATOM 1649 N N . GLU A 1 203 ? -0.851 -3.043 16.587 1.00 96.81 203 GLU A N 1
ATOM 1650 C CA . GLU A 1 203 ? -1.112 -1.623 16.849 1.00 96.81 203 GLU A CA 1
ATOM 1651 C C . GLU A 1 203 ? -0.582 -0.707 15.735 1.00 96.81 203 GLU A C 1
ATOM 1653 O O . GLU A 1 203 ? -0.961 0.461 15.652 1.00 96.81 203 GLU A O 1
ATOM 1658 N N . LYS A 1 204 ? 0.308 -1.215 14.874 1.00 97.81 204 LYS A N 1
ATOM 1659 C CA . LYS A 1 204 ? 0.830 -0.487 13.713 1.00 97.81 204 LYS A CA 1
ATOM 1660 C C . LYS A 1 204 ? -0.049 -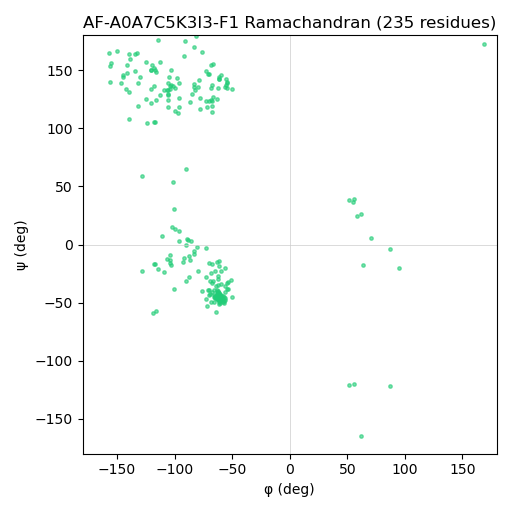0.633 12.477 1.00 97.81 204 LYS A C 1
ATOM 1662 O O . LYS A 1 204 ? 0.150 0.141 11.541 1.00 97.81 204 LYS A O 1
ATOM 1667 N N . ILE A 1 205 ? -1.003 -1.568 12.463 1.00 98.25 205 ILE A N 1
ATOM 1668 C CA . ILE A 1 205 ? -1.944 -1.734 11.354 1.00 98.25 205 ILE A CA 1
ATOM 1669 C C . ILE A 1 205 ? -2.936 -0.568 11.355 1.00 98.25 205 ILE A C 1
ATOM 1671 O O . ILE A 1 205 ? -3.711 -0.382 12.289 1.00 98.25 205 ILE A O 1
ATOM 1675 N N . LEU A 1 206 ? -2.925 0.211 10.278 1.00 97.88 206 LEU A N 1
ATOM 1676 C CA . LEU A 1 206 ? -3.812 1.356 10.070 1.00 97.88 206 LEU A CA 1
ATOM 1677 C C . LEU A 1 206 ? -5.134 0.937 9.413 1.00 97.88 206 LEU A C 1
ATOM 1679 O O . LEU A 1 206 ? -6.168 1.566 9.633 1.00 97.88 206 LEU A O 1
ATOM 1683 N N . GLY A 1 207 ? -5.124 -0.135 8.624 1.00 98.25 207 GLY A N 1
ATOM 1684 C CA . GLY A 1 207 ? -6.325 -0.693 8.012 1.00 98.25 207 GLY A CA 1
ATOM 1685 C C . GLY A 1 207 ? -6.016 -1.737 6.946 1.00 98.25 207 GLY A C 1
ATOM 1686 O O . GLY A 1 207 ? -4.866 -1.934 6.560 1.00 98.25 207 GLY A O 1
ATOM 1687 N N . VAL A 1 208 ? -7.065 -2.396 6.465 1.00 98.75 208 VAL A N 1
ATOM 1688 C CA . VAL A 1 208 ? -7.019 -3.370 5.369 1.00 98.75 208 VAL A CA 1
ATOM 1689 C C . VAL A 1 208 ? -7.610 -2.723 4.123 1.00 98.75 208 VAL A C 1
ATOM 1691 O O . VAL A 1 208 ? -8.673 -2.104 4.199 1.00 98.75 208 VAL A O 1
ATOM 1694 N N . GLY A 1 209 ? -6.939 -2.842 2.981 1.00 98.44 209 GLY A N 1
ATOM 1695 C CA . GLY A 1 209 ? -7.461 -2.363 1.705 1.00 98.44 209 GLY A CA 1
ATOM 1696 C C . GLY A 1 209 ? -8.745 -3.103 1.331 1.00 98.44 209 GLY A C 1
ATOM 1697 O O . GLY A 1 209 ? -8.812 -4.325 1.435 1.00 98.44 209 GLY A O 1
ATOM 1698 N N . VAL A 1 210 ? -9.767 -2.372 0.890 1.00 98.19 210 VAL A N 1
ATOM 1699 C CA . VAL A 1 210 ? -11.058 -2.960 0.475 1.00 98.19 210 VAL A CA 1
ATOM 1700 C C . VAL A 1 210 ? -11.519 -2.516 -0.909 1.00 98.19 210 VAL A C 1
ATOM 1702 O O . VAL A 1 210 ? -12.299 -3.219 -1.543 1.00 98.19 210 VAL A O 1
ATOM 1705 N N . LEU A 1 211 ? -11.036 -1.373 -1.398 1.00 98.06 211 LEU A N 1
ATOM 1706 C CA . LEU A 1 211 ? -11.378 -0.859 -2.721 1.00 98.06 211 LEU A CA 1
ATOM 1707 C C . LEU A 1 211 ? -10.189 -0.113 -3.322 1.00 98.06 211 LEU A C 1
ATOM 1709 O O . LEU A 1 211 ? -9.530 0.658 -2.629 1.00 98.06 211 LEU A O 1
ATOM 1713 N N . ARG A 1 212 ? -9.955 -0.316 -4.621 1.00 98.12 212 ARG A N 1
ATOM 1714 C CA . ARG A 1 212 ? -8.990 0.435 -5.428 1.00 98.12 212 ARG A CA 1
ATOM 1715 C C . ARG A 1 212 ? -9.726 1.384 -6.363 1.00 98.12 212 ARG A C 1
ATOM 1717 O O . ARG A 1 212 ? -10.618 0.957 -7.090 1.00 98.12 212 ARG A O 1
ATOM 1724 N N . ILE A 1 213 ? -9.281 2.632 -6.411 1.00 98.00 213 ILE A N 1
ATOM 1725 C CA . ILE A 1 213 ? -9.710 3.644 -7.374 1.00 98.00 213 ILE A CA 1
ATOM 1726 C C . ILE A 1 213 ? -8.482 4.025 -8.213 1.00 98.00 213 ILE A C 1
ATOM 1728 O O . ILE A 1 213 ? -7.583 4.699 -7.699 1.00 98.00 213 ILE A O 1
ATOM 1732 N N . PRO A 1 214 ? -8.394 3.565 -9.474 1.00 97.62 214 PRO A N 1
ATOM 1733 C CA . PRO A 1 214 ? -7.229 3.817 -10.311 1.00 97.62 214 PRO A CA 1
ATOM 1734 C C . PRO A 1 214 ? -6.960 5.305 -10.542 1.00 97.62 214 PRO A C 1
ATOM 1736 O O . PRO A 1 214 ? -7.901 6.090 -10.659 1.00 97.62 214 PRO A O 1
ATOM 1739 N N . TYR A 1 215 ? -5.684 5.677 -10.650 1.00 96.38 215 TYR A N 1
ATOM 1740 C CA . TYR A 1 215 ? -5.187 7.016 -11.025 1.00 96.38 215 TYR A CA 1
ATOM 1741 C C . TYR A 1 215 ? -5.514 8.189 -10.081 1.00 96.38 215 TYR A C 1
ATOM 1743 O O . TYR A 1 215 ? -4.854 9.226 -10.149 1.00 96.38 215 TYR A O 1
ATOM 1751 N N . LEU A 1 216 ? -6.490 8.063 -9.179 1.00 96.56 216 LEU A N 1
ATOM 1752 C CA . LEU A 1 216 ? -6.944 9.177 -8.341 1.00 96.56 216 LEU A CA 1
ATOM 1753 C C . LEU A 1 216 ? -5.893 9.621 -7.304 1.00 96.56 216 LEU A C 1
ATOM 1755 O O . LEU A 1 216 ? -5.860 10.780 -6.892 1.00 96.56 216 LEU A O 1
ATOM 1759 N N . GLY A 1 217 ? -4.983 8.724 -6.926 1.00 94.81 217 GLY A N 1
ATOM 1760 C CA . GLY A 1 217 ? -3.842 9.024 -6.066 1.00 94.81 217 GLY A CA 1
ATOM 1761 C C . GLY A 1 217 ? -2.845 10.001 -6.697 1.00 94.81 217 GLY A C 1
ATOM 1762 O O . GLY A 1 217 ? -2.161 10.713 -5.958 1.00 94.81 217 GLY A O 1
ATOM 1763 N N . TYR A 1 218 ? -2.800 10.124 -8.032 1.00 94.12 218 TYR A N 1
ATOM 1764 C CA . TYR A 1 218 ? -1.938 11.108 -8.695 1.00 94.12 218 TYR A CA 1
ATOM 1765 C C . TYR A 1 218 ? -2.289 12.552 -8.333 1.00 94.12 218 TYR A C 1
ATOM 1767 O O . TYR A 1 218 ? -1.386 13.382 -8.309 1.00 94.12 218 TYR A O 1
ATOM 1775 N N . ILE A 1 219 ? -3.541 12.851 -7.966 1.00 92.81 219 ILE A N 1
ATOM 1776 C CA . ILE A 1 219 ? -3.926 14.187 -7.480 1.00 92.81 219 ILE A CA 1
ATOM 1777 C C . ILE A 1 219 ? -3.138 14.533 -6.209 1.00 92.81 219 ILE A C 1
ATOM 1779 O O . ILE A 1 219 ? -2.542 15.607 -6.115 1.00 92.81 219 ILE A O 1
ATOM 1783 N N . LYS A 1 220 ? -3.076 13.600 -5.246 1.00 89.31 220 LYS A N 1
ATOM 1784 C CA . LYS A 1 220 ? -2.308 13.777 -4.002 1.00 89.31 220 LYS A CA 1
ATOM 1785 C C . LYS A 1 220 ? -0.809 13.865 -4.289 1.00 89.31 220 LYS A C 1
ATOM 1787 O O . LYS A 1 220 ? -0.142 14.735 -3.735 1.00 89.31 220 LYS A O 1
ATOM 1792 N N . ILE A 1 221 ? -0.287 12.973 -5.135 1.00 89.12 221 ILE A N 1
ATOM 1793 C CA . ILE A 1 221 ? 1.144 12.928 -5.473 1.00 89.12 221 ILE A CA 1
ATOM 1794 C C . ILE A 1 221 ? 1.571 14.240 -6.133 1.00 89.12 221 ILE A C 1
ATOM 1796 O O . ILE A 1 221 ? 2.525 14.858 -5.677 1.00 89.12 221 ILE A O 1
ATOM 1800 N N . TRP A 1 222 ? 0.835 14.702 -7.146 1.00 91.94 222 TRP A N 1
ATOM 1801 C CA . TRP A 1 222 ? 1.112 15.960 -7.834 1.00 91.94 222 TRP A CA 1
ATOM 1802 C C . TRP A 1 222 ? 1.117 17.144 -6.862 1.00 91.94 222 TRP A C 1
ATOM 1804 O O . TRP A 1 222 ? 2.080 17.909 -6.830 1.00 91.94 222 TRP A O 1
ATOM 1814 N N . PHE A 1 223 ? 0.089 17.259 -6.015 1.00 88.12 223 PHE A N 1
ATOM 1815 C CA . PHE A 1 223 ? 0.010 18.341 -5.034 1.00 88.12 223 PHE A CA 1
ATOM 1816 C C . PHE A 1 223 ? 1.206 18.322 -4.075 1.00 88.12 223 PHE A C 1
ATOM 1818 O O . PHE A 1 223 ? 1.820 19.354 -3.810 1.00 88.12 223 PHE A O 1
ATOM 1825 N N . PHE A 1 224 ? 1.590 17.145 -3.583 1.00 86.00 224 PHE A N 1
ATOM 1826 C CA . PHE A 1 224 ? 2.734 17.038 -2.689 1.00 86.00 224 PHE A CA 1
ATOM 1827 C C . PHE A 1 224 ? 4.049 17.396 -3.398 1.00 86.00 224 PHE A C 1
ATOM 1829 O O . PHE A 1 224 ? 4.788 18.246 -2.907 1.00 86.00 224 PHE A O 1
ATOM 1836 N N . SER A 1 225 ? 4.305 16.816 -4.574 1.00 83.94 225 SER A N 1
ATOM 1837 C CA . SER A 1 225 ? 5.552 16.996 -5.325 1.00 83.94 225 SER A CA 1
ATOM 1838 C C . SER A 1 225 ? 5.766 18.422 -5.830 1.00 83.94 225 SER A C 1
ATOM 1840 O O . SER A 1 225 ? 6.896 18.904 -5.799 1.00 83.94 225 SER A O 1
ATOM 1842 N N . TYR A 1 226 ? 4.713 19.103 -6.291 1.00 87.50 226 TYR A N 1
ATOM 1843 C CA . TYR A 1 226 ? 4.839 20.410 -6.947 1.00 87.50 226 TYR A CA 1
ATOM 1844 C C . TYR A 1 226 ? 4.422 21.596 -6.075 1.00 87.50 226 TYR A C 1
ATOM 1846 O O . TYR A 1 226 ? 4.779 22.726 -6.399 1.00 87.50 226 TYR A O 1
ATOM 1854 N N . VAL A 1 227 ? 3.707 21.367 -4.968 1.00 86.94 227 VAL A N 1
ATOM 1855 C CA . VAL A 1 227 ? 3.271 22.442 -4.061 1.00 86.94 227 VAL A CA 1
ATOM 1856 C C . VAL A 1 227 ? 3.918 22.293 -2.689 1.00 86.94 227 VAL A C 1
ATOM 1858 O O . VAL A 1 227 ? 4.624 23.192 -2.241 1.00 86.94 227 VAL A O 1
ATOM 1861 N N . VAL A 1 228 ? 3.732 21.154 -2.019 1.00 84.69 228 VAL A N 1
ATOM 1862 C CA . VAL A 1 228 ? 4.167 20.993 -0.620 1.00 84.69 228 VAL A CA 1
ATOM 1863 C C . VAL A 1 228 ? 5.686 20.893 -0.501 1.00 84.69 228 VAL A C 1
ATOM 1865 O O . VAL A 1 228 ? 6.291 21.648 0.259 1.00 84.69 228 VAL A O 1
ATOM 1868 N N . THR A 1 229 ? 6.320 19.980 -1.240 1.00 84.19 229 THR A N 1
ATOM 1869 C CA . THR A 1 229 ? 7.768 19.747 -1.148 1.00 84.19 229 THR A CA 1
ATOM 1870 C C . THR A 1 229 ? 8.584 21.010 -1.460 1.00 84.19 229 THR A C 1
ATOM 1872 O O . THR A 1 229 ? 9.457 21.342 -0.654 1.00 84.19 229 THR A O 1
ATOM 1875 N N . PRO A 1 230 ? 8.308 21.774 -2.540 1.00 86.62 230 PRO A N 1
ATOM 1876 C CA . PRO A 1 230 ? 9.035 23.013 -2.815 1.00 86.62 230 PRO A CA 1
ATOM 1877 C C . PRO A 1 230 ? 8.877 24.065 -1.710 1.00 86.62 230 PRO A C 1
ATOM 1879 O O . PRO A 1 230 ? 9.866 24.675 -1.309 1.00 86.62 230 PRO A O 1
ATOM 1882 N N . VAL A 1 231 ? 7.665 24.239 -1.170 1.00 85.69 231 VAL A N 1
ATOM 1883 C CA . VAL A 1 231 ? 7.389 25.201 -0.087 1.00 85.69 231 VAL A CA 1
ATOM 1884 C C . VAL A 1 231 ? 8.122 24.817 1.199 1.00 85.69 231 VAL A C 1
ATOM 1886 O O . VAL A 1 231 ? 8.769 25.661 1.814 1.00 85.69 231 VAL A O 1
ATOM 1889 N N . VAL A 1 232 ? 8.085 23.541 1.591 1.00 83.19 232 VAL A N 1
ATOM 1890 C CA . VAL A 1 232 ? 8.805 23.053 2.781 1.00 83.19 232 VAL A CA 1
ATOM 1891 C C . VAL A 1 232 ? 10.315 23.233 2.624 1.00 83.19 232 VAL A C 1
ATOM 1893 O O . VAL A 1 232 ? 10.986 23.645 3.570 1.00 83.19 232 VAL A O 1
ATOM 1896 N N . ASN A 1 233 ? 10.853 22.966 1.433 1.00 83.88 233 ASN A N 1
ATOM 1897 C CA . ASN A 1 233 ? 12.274 23.154 1.149 1.00 83.88 233 ASN A CA 1
ATOM 1898 C C . ASN A 1 233 ? 12.692 24.630 1.169 1.00 83.88 233 ASN A C 1
ATOM 1900 O O . ASN A 1 233 ? 13.823 24.917 1.549 1.00 83.88 233 ASN A O 1
ATOM 1904 N N . LEU A 1 234 ? 11.805 25.556 0.790 1.00 85.94 234 LEU A N 1
ATOM 1905 C CA . LEU A 1 234 ? 12.056 26.995 0.891 1.00 85.94 234 LEU A CA 1
ATOM 1906 C C . LEU A 1 234 ? 12.124 27.458 2.352 1.00 85.94 234 LEU A C 1
ATOM 1908 O O . LEU A 1 234 ? 12.992 28.246 2.687 1.00 85.94 234 LEU A O 1
ATOM 1912 N N . ILE A 1 235 ? 11.238 26.949 3.215 1.00 85.19 235 ILE A N 1
ATOM 1913 C CA . ILE A 1 235 ? 11.170 27.321 4.642 1.00 85.19 235 ILE A CA 1
ATOM 1914 C C . ILE A 1 235 ? 12.337 26.727 5.450 1.00 85.19 235 ILE A C 1
ATOM 1916 O O . ILE A 1 235 ? 12.718 27.269 6.482 1.00 85.19 235 ILE A O 1
ATOM 1920 N N . ARG A 1 236 ? 12.884 25.586 5.013 1.00 78.44 236 ARG A N 1
ATOM 1921 C CA . ARG A 1 236 ? 14.023 24.915 5.664 1.00 78.44 236 ARG A CA 1
ATOM 1922 C C . ARG A 1 236 ? 15.397 25.475 5.274 1.00 78.44 236 ARG A C 1
ATOM 1924 O O . ARG A 1 236 ? 16.385 25.022 5.847 1.00 78.44 236 ARG A O 1
ATOM 1931 N N . ARG A 1 237 ? 15.464 26.377 4.293 1.00 60.09 237 ARG A N 1
ATOM 1932 C CA . ARG A 1 237 ? 16.678 27.118 3.926 1.00 60.09 237 ARG A CA 1
ATOM 1933 C C . ARG A 1 237 ? 16.767 28.409 4.724 1.00 60.09 237 ARG A C 1
ATOM 1935 O O . ARG A 1 237 ? 17.912 28.769 5.061 1.00 60.09 237 ARG A O 1
#

Radius of gyration: 22.49 Å; Cα contacts (8 Å, |Δi|>4): 399; chains: 1; bounding box: 57×65×52 Å